Protein AF-A0A401T8P5-F1 (afdb_monomer_lite)

Organism: Chiloscyllium punctatum (NCBI:txid137246)

Sequence (317 aa):
MEPLLTVVELVQRLDAVPGSGFSFTVQELCRWCRDGGEPGAPDPGRLEIFGLLVEKLAPGAEDHDISSSLRDLAVGWCLPLLRHLQLEEQSRRLVYSLCGLLHACCLRSPPALLRDVTTPSLRDLRSYTEERGRAGLVEGKEARSGESQASEYSDIRVAVEVLVRMAPLLLEPEVGVQELLQLGLTAVRVGEDSVASRVVTGLILALLRHPGSSVSKCLFAQEIWDRVKHWGKTGSGSRSLLLLTSLPPRLLFDTGDRSSPDTFDLRICPEFWEMVQTGLVQPDNTSRKRAMYLLKRAVEVSNSLRSEISSESQTES

pLDDT: mean 80.68, std 15.7, range [39.03, 97.88]

Radius of gyration: 23.8 Å; chains: 1; bounding box: 63×44×78 Å

Structure (mmCIF, N/CA/C/O backbone):
data_AF-A0A401T8P5-F1
#
_entry.id   AF-A0A401T8P5-F1
#
loop_
_atom_site.group_PDB
_atom_site.id
_atom_site.type_symbol
_atom_site.label_atom_id
_atom_site.label_alt_id
_atom_site.label_comp_id
_atom_site.label_asym_id
_atom_site.label_entity_id
_atom_site.label_seq_id
_atom_site.pdbx_PDB_ins_code
_atom_site.Cartn_x
_atom_site.Cartn_y
_atom_site.Cartn_z
_atom_site.occupancy
_atom_site.B_iso_or_equiv
_atom_site.auth_seq_id
_atom_site.auth_comp_id
_atom_site.auth_asym_id
_atom_site.auth_atom_id
_atom_site.pdbx_PDB_model_num
ATOM 1 N N . MET A 1 1 ? 13.884 -24.042 -24.619 1.00 41.62 1 MET A N 1
ATOM 2 C CA . MET A 1 1 ? 15.302 -24.110 -24.191 1.00 41.62 1 MET A CA 1
ATOM 3 C C . MET A 1 1 ? 16.143 -22.988 -24.792 1.00 41.62 1 MET A C 1
ATOM 5 O O . MET A 1 1 ? 16.977 -22.467 -24.069 1.00 41.62 1 MET A O 1
ATOM 9 N N . GLU A 1 2 ? 15.879 -22.544 -26.026 1.00 48.38 2 GLU A N 1
ATOM 10 C CA . GLU A 1 2 ? 16.530 -21.362 -26.628 1.00 48.38 2 GLU A CA 1
ATOM 11 C C . GLU A 1 2 ? 16.506 -20.067 -25.784 1.00 48.38 2 GLU A C 1
ATOM 13 O O . GLU A 1 2 ? 17.567 -19.467 -25.646 1.00 48.38 2 GLU A O 1
ATOM 18 N N . PRO A 1 3 ? 15.403 -19.648 -25.122 1.00 55.88 3 PRO A N 1
ATOM 19 C CA . PRO A 1 3 ? 15.400 -18.375 -24.389 1.00 55.88 3 PRO A CA 1
ATOM 20 C C . PRO A 1 3 ? 16.316 -18.356 -23.155 1.00 55.88 3 PRO A C 1
ATOM 22 O O . PRO A 1 3 ? 16.759 -17.288 -22.751 1.00 55.88 3 PRO A O 1
ATOM 25 N N . LEU A 1 4 ? 16.626 -19.514 -22.558 1.00 53.88 4 LEU A N 1
ATOM 26 C CA . LEU A 1 4 ? 17.537 -19.590 -21.408 1.00 53.88 4 LEU A CA 1
ATOM 27 C C . LEU A 1 4 ? 19.005 -19.514 -21.838 1.00 53.88 4 LEU A C 1
ATOM 29 O O . LEU A 1 4 ? 19.804 -18.907 -21.132 1.00 53.88 4 LEU A O 1
ATOM 33 N N . LEU A 1 5 ? 19.347 -20.077 -23.001 1.00 56.53 5 LEU A N 1
ATOM 34 C CA . LEU A 1 5 ? 20.686 -19.963 -23.586 1.00 56.53 5 LEU A CA 1
ATOM 35 C C . LEU A 1 5 ? 21.013 -18.502 -23.916 1.00 56.53 5 LEU A C 1
ATOM 37 O O . LEU A 1 5 ? 22.069 -18.020 -23.521 1.00 56.53 5 LEU A O 1
ATOM 41 N N . THR A 1 6 ? 20.066 -17.765 -24.503 1.00 65.62 6 THR A N 1
ATOM 42 C CA . THR A 1 6 ? 20.234 -16.332 -24.796 1.00 65.62 6 THR A CA 1
ATOM 43 C C . THR A 1 6 ? 20.432 -15.495 -23.529 1.00 65.62 6 THR A C 1
ATOM 45 O O . THR A 1 6 ? 21.277 -14.607 -23.502 1.00 65.62 6 THR A O 1
ATOM 48 N N . VAL A 1 7 ? 19.692 -15.784 -22.451 1.00 62.12 7 VAL A N 1
ATOM 49 C CA . VAL A 1 7 ? 19.848 -15.067 -21.173 1.00 62.12 7 VAL A CA 1
ATOM 50 C C . VAL A 1 7 ? 21.201 -15.372 -20.531 1.00 62.12 7 VAL A C 1
ATOM 52 O O . VAL A 1 7 ? 21.861 -14.452 -20.062 1.00 62.12 7 VAL A O 1
ATOM 55 N N . VAL A 1 8 ? 21.650 -16.630 -20.538 1.00 63.06 8 VAL A N 1
ATOM 56 C CA . VAL A 1 8 ? 22.964 -17.014 -19.994 1.00 63.06 8 VAL A CA 1
ATOM 57 C C . VAL A 1 8 ? 24.103 -16.367 -20.785 1.00 63.06 8 VAL A C 1
ATOM 59 O O . VAL A 1 8 ? 25.036 -15.848 -20.177 1.00 63.06 8 VAL A O 1
ATOM 62 N N . GLU A 1 9 ? 24.010 -16.318 -22.115 1.00 63.41 9 GLU A N 1
ATOM 63 C CA . GLU A 1 9 ? 24.986 -15.625 -22.964 1.00 63.41 9 GLU A CA 1
ATOM 64 C C . GLU A 1 9 ? 25.007 -14.111 -22.703 1.00 63.41 9 GLU A C 1
ATOM 66 O O . GLU A 1 9 ? 26.078 -13.515 -22.602 1.00 63.41 9 GLU A O 1
ATOM 71 N N . LEU A 1 10 ? 23.842 -13.476 -22.537 1.00 64.00 10 LEU A N 1
ATOM 72 C CA . LEU A 1 10 ? 23.752 -12.048 -22.211 1.00 64.00 10 LEU A CA 1
ATOM 73 C C . LEU A 1 10 ? 24.305 -11.746 -20.809 1.00 64.00 10 LEU A C 1
ATOM 75 O O . LEU A 1 10 ? 25.018 -10.762 -20.642 1.00 64.00 10 LEU A O 1
ATOM 79 N N . VAL A 1 11 ? 24.056 -12.614 -19.824 1.00 62.16 11 VAL A N 1
ATOM 80 C CA . VAL A 1 11 ? 24.617 -12.505 -18.464 1.00 62.16 11 VAL A CA 1
ATOM 81 C C . VAL A 1 11 ? 26.136 -12.650 -18.471 1.00 62.16 11 VAL A C 1
ATOM 83 O O . VAL A 1 11 ? 26.832 -11.825 -17.888 1.00 62.16 11 VAL A O 1
ATOM 86 N N . GLN A 1 12 ? 26.670 -13.634 -19.195 1.00 63.53 12 GLN A N 1
ATOM 87 C CA . GLN A 1 12 ? 28.118 -13.806 -19.339 1.00 63.53 12 GLN A CA 1
ATOM 88 C C . GLN A 1 12 ? 28.779 -12.594 -20.015 1.00 63.53 12 GLN A C 1
ATOM 90 O O . GLN A 1 12 ? 29.913 -12.250 -19.691 1.00 63.53 12 GLN A O 1
ATOM 95 N N . ARG A 1 13 ? 28.071 -11.907 -20.924 1.00 62.28 13 ARG A N 1
ATOM 96 C CA . ARG A 1 13 ? 28.542 -10.658 -21.547 1.00 62.28 13 ARG A CA 1
ATOM 97 C C . ARG A 1 13 ? 28.475 -9.453 -20.607 1.00 62.28 13 ARG A C 1
ATOM 99 O O . ARG A 1 13 ? 29.329 -8.578 -20.727 1.00 62.28 13 ARG A O 1
ATOM 106 N N . LEU A 1 14 ? 27.518 -9.414 -19.677 1.00 59.62 14 LEU A N 1
ATOM 107 C CA . LEU A 1 14 ? 27.446 -8.380 -18.636 1.00 59.62 14 LEU A CA 1
ATOM 108 C C . LEU A 1 14 ? 28.629 -8.470 -17.657 1.00 59.62 14 LEU A C 1
ATOM 110 O O . LEU A 1 14 ? 29.141 -7.432 -17.248 1.00 59.62 14 LEU A O 1
ATOM 114 N N . ASP A 1 15 ? 29.106 -9.680 -17.347 1.00 54.06 15 ASP A N 1
ATOM 115 C CA . ASP A 1 15 ? 30.259 -9.895 -16.456 1.00 54.06 15 ASP A CA 1
ATOM 116 C C . ASP A 1 15 ? 31.625 -9.675 -17.144 1.00 54.06 15 ASP A C 1
ATOM 118 O O . ASP A 1 15 ? 32.628 -9.430 -16.473 1.00 54.06 15 ASP A O 1
ATOM 122 N N . ALA A 1 16 ? 31.692 -9.760 -18.479 1.00 55.59 16 ALA A N 1
ATOM 123 C CA . ALA A 1 16 ? 32.958 -9.839 -19.217 1.00 55.59 16 ALA A CA 1
ATOM 124 C C . ALA A 1 16 ? 33.427 -8.538 -19.902 1.00 55.59 16 ALA A C 1
ATOM 126 O O . ALA A 1 16 ? 34.541 -8.515 -20.429 1.00 55.59 16 ALA A O 1
ATOM 127 N N . VAL A 1 17 ? 32.623 -7.465 -19.948 1.00 50.84 17 VAL A N 1
ATOM 128 C CA . VAL A 1 17 ? 32.931 -6.282 -20.781 1.00 50.84 17 VAL A CA 1
ATOM 129 C C . VAL A 1 17 ? 33.105 -5.002 -19.955 1.00 50.84 17 VAL A C 1
ATOM 131 O O . VAL A 1 17 ? 32.114 -4.423 -19.507 1.00 50.84 17 VAL A O 1
ATOM 134 N N . PRO A 1 18 ? 34.333 -4.463 -19.836 1.00 50.88 18 PRO A N 1
ATOM 135 C CA . PRO A 1 18 ? 34.540 -3.106 -19.355 1.00 50.88 18 PRO A CA 1
ATOM 136 C C . PRO A 1 18 ? 34.167 -2.100 -20.461 1.00 50.88 18 PRO A C 1
ATOM 138 O O . PRO A 1 18 ? 34.875 -1.949 -21.454 1.00 50.88 18 PRO A O 1
ATOM 141 N N . GLY A 1 19 ? 33.047 -1.398 -20.282 1.00 54.75 19 GLY A N 1
ATOM 142 C CA . GLY A 1 19 ? 32.886 -0.006 -20.727 1.00 54.75 19 GLY A CA 1
ATOM 143 C C . GLY A 1 19 ? 32.259 0.306 -22.094 1.00 54.75 19 GLY A C 1
ATOM 144 O O . GLY A 1 19 ? 31.759 1.412 -22.229 1.00 54.75 19 GLY A O 1
ATOM 145 N N . SER A 1 20 ? 32.229 -0.583 -23.100 1.00 51.09 20 SER A N 1
ATOM 146 C CA . SER A 1 20 ? 31.671 -0.213 -24.433 1.00 51.09 20 SER A CA 1
ATOM 147 C C . SER A 1 20 ? 30.605 -1.150 -25.016 1.00 51.09 20 SER A C 1
ATOM 149 O O . SER A 1 20 ? 29.816 -0.731 -25.858 1.00 51.09 20 SER A O 1
ATOM 151 N N . GLY A 1 21 ? 30.515 -2.403 -24.556 1.00 54.69 21 GLY A N 1
ATOM 152 C CA . GLY A 1 21 ? 29.472 -3.357 -24.982 1.00 54.69 21 GLY A CA 1
ATOM 153 C C . GLY A 1 21 ? 28.252 -3.430 -24.055 1.00 54.69 21 GLY A C 1
ATOM 154 O O . GLY A 1 21 ? 27.302 -4.165 -24.333 1.00 54.69 21 GLY A O 1
ATOM 155 N N . PHE A 1 22 ? 28.279 -2.693 -22.944 1.00 62.56 22 PHE A N 1
ATOM 156 C CA . PHE A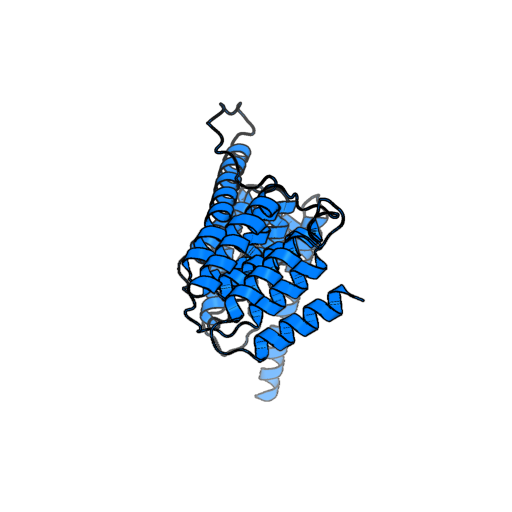 1 22 ? 27.288 -2.804 -21.875 1.00 62.56 22 PHE A CA 1
ATOM 157 C C . PHE A 1 22 ? 25.948 -2.159 -22.257 1.00 62.56 22 PHE A C 1
ATOM 159 O O . PHE A 1 22 ? 24.907 -2.802 -22.147 1.00 62.56 22 PHE A O 1
ATOM 166 N N . SER A 1 23 ? 25.981 -0.944 -22.816 1.00 67.19 23 SER A N 1
ATOM 167 C CA . SER A 1 23 ? 24.799 -0.241 -23.338 1.00 67.19 23 SER A CA 1
ATOM 168 C C . SER A 1 23 ? 24.060 -1.055 -24.415 1.00 67.19 23 SER A C 1
ATOM 170 O O . SER A 1 23 ? 22.851 -1.270 -24.317 1.00 67.19 23 SER A O 1
ATOM 172 N N . PHE A 1 24 ? 24.791 -1.635 -25.376 1.00 71.56 24 PHE A N 1
ATOM 173 C CA . PHE A 1 24 ? 24.212 -2.513 -26.402 1.00 71.56 24 PHE A CA 1
ATOM 174 C C . PHE A 1 24 ? 23.524 -3.749 -25.797 1.00 71.56 24 PHE A C 1
ATOM 176 O O . PHE A 1 24 ? 22.428 -4.121 -26.206 1.00 71.56 24 PHE A O 1
ATOM 183 N N . THR A 1 25 ? 24.135 -4.363 -24.781 1.00 71.31 25 THR A N 1
ATOM 184 C CA . THR A 1 25 ? 23.574 -5.542 -24.099 1.00 71.31 25 THR A CA 1
ATOM 185 C C . THR A 1 25 ? 22.275 -5.201 -23.361 1.00 71.31 25 THR A C 1
ATOM 187 O O . THR A 1 25 ? 21.311 -5.964 -23.425 1.00 71.31 25 THR A O 1
ATOM 190 N N . VAL A 1 26 ? 22.204 -4.031 -22.717 1.00 72.25 26 VAL A N 1
ATOM 191 C CA . VAL A 1 26 ? 20.974 -3.533 -22.076 1.00 72.25 26 VAL A CA 1
ATOM 192 C C . VAL A 1 26 ? 19.883 -3.252 -23.115 1.00 72.25 26 VAL A C 1
ATOM 194 O O . VAL A 1 26 ? 18.731 -3.617 -22.893 1.00 72.25 26 VAL A O 1
ATOM 197 N N . GLN A 1 27 ? 20.222 -2.669 -24.268 1.00 76.25 27 GLN A N 1
ATOM 198 C CA . GLN A 1 27 ? 19.262 -2.428 -25.353 1.00 76.25 27 GLN A CA 1
ATOM 199 C C . GLN A 1 27 ? 18.693 -3.728 -25.939 1.00 76.25 27 GLN A C 1
ATOM 201 O O . GLN A 1 27 ? 17.484 -3.824 -26.162 1.00 76.25 27 GLN A O 1
ATOM 206 N N . GLU A 1 28 ? 19.532 -4.743 -26.144 1.00 76.81 28 GLU A N 1
ATOM 207 C CA . GLU A 1 28 ? 19.092 -6.063 -26.609 1.00 76.81 28 GLU A CA 1
ATOM 208 C C . GLU A 1 28 ? 18.213 -6.771 -25.571 1.00 76.81 28 GLU A C 1
ATOM 210 O O . GLU A 1 28 ? 17.187 -7.350 -25.925 1.00 76.81 28 GLU A O 1
ATOM 215 N N . LEU A 1 29 ? 18.531 -6.654 -24.278 1.00 74.62 29 LEU A N 1
ATOM 216 C CA . LEU A 1 29 ? 17.667 -7.162 -23.209 1.00 74.62 29 LEU A CA 1
ATOM 217 C C . LEU A 1 29 ? 16.321 -6.422 -23.152 1.00 74.62 29 LEU A C 1
ATOM 219 O O . LEU A 1 29 ? 15.277 -7.056 -22.985 1.00 74.62 29 LEU A O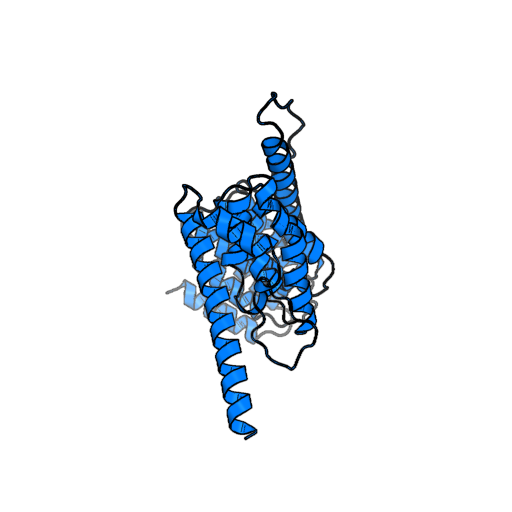 1
ATOM 223 N N . CYS A 1 30 ? 16.319 -5.100 -23.351 1.00 76.38 30 CYS A N 1
ATOM 224 C CA . CYS A 1 30 ? 15.096 -4.309 -23.476 1.00 76.38 30 CYS A CA 1
ATOM 225 C C . CYS A 1 30 ? 14.234 -4.789 -24.653 1.00 76.38 30 CYS A C 1
ATOM 227 O O . CYS A 1 30 ? 13.022 -4.921 -24.491 1.00 76.38 30 CYS A O 1
ATOM 229 N N . ARG A 1 31 ? 14.833 -5.078 -25.818 1.00 79.81 31 ARG A N 1
ATOM 230 C CA . ARG A 1 31 ? 14.124 -5.659 -26.975 1.00 79.81 31 ARG A CA 1
ATOM 231 C C . ARG A 1 31 ? 13.576 -7.046 -26.659 1.00 79.81 31 ARG A C 1
ATOM 233 O O . ARG A 1 31 ? 12.383 -7.283 -26.809 1.00 79.81 31 ARG A O 1
ATOM 240 N N . TRP A 1 32 ? 14.407 -7.924 -26.108 1.00 79.25 32 TRP A N 1
ATOM 241 C CA . TRP A 1 32 ? 14.018 -9.281 -25.724 1.00 79.25 32 TRP A CA 1
ATOM 242 C C . TRP A 1 32 ? 12.836 -9.322 -24.740 1.00 79.25 32 TRP A C 1
ATOM 244 O O . TRP A 1 32 ? 11.987 -10.215 -24.826 1.00 79.25 32 TRP A O 1
ATOM 254 N N . CYS A 1 33 ? 12.758 -8.350 -23.827 1.00 74.94 33 CYS A N 1
ATOM 255 C CA . CYS A 1 33 ? 11.626 -8.205 -22.912 1.00 74.94 33 CYS A CA 1
ATOM 256 C C . CYS A 1 33 ? 10.343 -7.755 -23.607 1.00 74.94 33 CYS A C 1
ATOM 258 O O . CYS A 1 33 ? 9.258 -8.182 -23.212 1.00 74.94 33 CYS A O 1
ATOM 260 N N . ARG A 1 34 ? 10.457 -6.898 -24.625 1.00 76.25 34 ARG A N 1
ATOM 261 C CA . ARG A 1 34 ? 9.315 -6.385 -25.395 1.00 76.25 34 ARG A CA 1
ATOM 262 C C . ARG A 1 34 ? 8.743 -7.445 -26.331 1.00 76.25 34 ARG A C 1
ATOM 264 O O . ARG A 1 34 ? 7.527 -7.588 -26.407 1.00 76.25 34 ARG A O 1
ATOM 271 N N . ASP A 1 35 ? 9.613 -8.220 -26.971 1.00 75.50 35 ASP A N 1
ATOM 272 C CA . ASP A 1 35 ? 9.254 -9.103 -28.089 1.00 75.50 35 ASP A CA 1
ATOM 273 C C . ASP A 1 35 ? 8.921 -10.542 -27.645 1.00 75.50 35 ASP A C 1
ATOM 275 O O . ASP A 1 35 ? 8.759 -11.448 -28.459 1.00 75.50 35 ASP A O 1
ATOM 279 N N . GLY A 1 36 ? 8.872 -10.791 -26.335 1.00 58.66 36 GLY A N 1
ATOM 280 C CA . GLY A 1 36 ? 9.018 -12.130 -25.781 1.00 58.66 36 GLY A CA 1
ATOM 281 C C . GLY A 1 36 ? 7.774 -12.974 -25.504 1.00 58.66 36 GLY A C 1
ATOM 282 O O . GLY A 1 36 ? 7.913 -14.021 -24.867 1.00 58.66 36 GLY A O 1
ATOM 283 N N . GLY A 1 37 ? 6.588 -12.560 -25.937 1.00 59.72 37 GLY A N 1
ATOM 284 C CA . GLY A 1 37 ? 5.338 -13.284 -25.677 1.00 59.72 37 GLY A CA 1
ATOM 285 C C . GLY A 1 37 ? 4.654 -13.846 -26.924 1.00 59.72 37 GLY A C 1
ATOM 286 O O . GLY A 1 37 ? 5.121 -13.665 -28.047 1.00 59.72 37 GLY A O 1
ATOM 287 N N . GLU A 1 38 ? 3.514 -14.511 -26.707 1.00 55.44 38 GLU A N 1
ATOM 288 C CA . GLU A 1 38 ? 2.472 -14.691 -27.734 1.00 55.44 38 GLU A CA 1
ATOM 289 C C . GLU A 1 38 ? 2.199 -13.337 -28.420 1.00 55.44 38 GLU A C 1
ATOM 291 O O . GLU A 1 38 ? 2.316 -12.296 -27.759 1.00 55.44 38 GLU A O 1
ATOM 296 N N . PRO A 1 39 ? 1.843 -13.301 -29.717 1.00 54.81 39 PRO A N 1
ATOM 297 C CA . PRO A 1 39 ? 1.682 -12.047 -30.446 1.00 54.81 39 PRO A CA 1
ATOM 298 C C . PRO A 1 39 ? 0.669 -11.126 -29.745 1.00 54.81 39 PRO A C 1
ATOM 300 O O . PRO A 1 39 ? -0.539 -11.329 -29.837 1.00 54.81 39 PRO A O 1
ATOM 303 N N . GLY A 1 40 ? 1.178 -10.107 -29.042 1.00 62.31 40 GLY A N 1
ATOM 304 C CA . GLY A 1 40 ? 0.386 -9.031 -28.440 1.00 62.31 40 GLY A CA 1
ATOM 305 C C . GLY A 1 40 ? 0.546 -8.784 -26.934 1.00 62.31 40 GLY A C 1
ATOM 306 O O . GLY A 1 40 ? 0.074 -7.741 -26.486 1.00 62.31 40 GLY A O 1
ATOM 307 N N . ALA A 1 41 ? 1.206 -9.646 -26.144 1.00 70.19 41 ALA A N 1
ATOM 308 C CA . ALA A 1 41 ? 1.358 -9.407 -24.698 1.00 70.19 41 ALA A CA 1
ATOM 309 C C . ALA A 1 41 ? 2.764 -9.742 -24.159 1.00 70.19 41 ALA A C 1
ATOM 311 O O . ALA A 1 41 ? 3.302 -10.798 -24.487 1.00 70.19 41 ALA A O 1
ATOM 312 N N . PRO A 1 42 ? 3.363 -8.887 -23.306 1.00 83.12 42 PRO A N 1
ATOM 313 C CA . PRO A 1 42 ? 4.653 -9.176 -22.680 1.00 83.12 42 PRO A CA 1
ATOM 314 C C . PRO A 1 42 ? 4.563 -10.362 -21.712 1.00 83.12 42 PRO A C 1
ATOM 316 O O . PRO A 1 42 ? 3.607 -10.477 -20.943 1.00 83.12 42 PRO A O 1
ATOM 319 N N . ASP A 1 43 ? 5.590 -11.216 -21.713 1.00 88.00 43 ASP A N 1
ATOM 320 C CA . ASP A 1 43 ? 5.680 -12.351 -20.790 1.00 88.00 43 ASP A CA 1
ATOM 321 C C . ASP A 1 43 ? 6.111 -11.893 -19.378 1.00 88.00 43 ASP A C 1
ATOM 323 O O . ASP A 1 43 ? 7.213 -11.353 -19.216 1.00 88.00 43 ASP A O 1
ATOM 327 N N . PRO A 1 44 ? 5.302 -12.137 -18.326 1.00 89.19 44 PRO A N 1
ATOM 328 C CA . PRO A 1 44 ? 5.650 -11.753 -16.959 1.00 89.19 44 PRO A CA 1
ATOM 329 C C . PRO A 1 44 ? 6.934 -12.412 -16.436 1.00 89.19 44 PRO A C 1
ATOM 331 O O . PRO A 1 44 ? 7.657 -11.802 -15.651 1.00 89.19 44 PRO A O 1
ATOM 334 N N . GLY A 1 45 ? 7.244 -13.636 -16.879 1.00 88.19 45 GLY A N 1
ATOM 335 C CA . GLY A 1 45 ? 8.460 -14.345 -16.475 1.00 88.19 45 GLY A CA 1
ATOM 336 C C . GLY A 1 45 ? 9.729 -13.665 -16.993 1.00 88.19 45 GLY A C 1
ATOM 337 O O . GLY A 1 45 ? 10.681 -13.470 -16.238 1.00 88.19 45 GLY A O 1
ATOM 338 N N . ARG A 1 46 ? 9.732 -13.230 -18.257 1.00 87.25 46 ARG A N 1
ATOM 339 C CA . ARG A 1 46 ? 10.838 -12.450 -18.836 1.00 87.25 46 ARG A CA 1
ATOM 340 C C . ARG A 1 46 ? 11.039 -11.116 -18.128 1.00 87.25 46 ARG A C 1
ATOM 342 O O . ARG A 1 46 ? 12.179 -10.744 -17.863 1.00 87.25 46 ARG A O 1
ATOM 349 N N . LEU A 1 47 ? 9.949 -10.432 -17.775 1.00 90.50 47 LEU A N 1
ATOM 350 C CA . LEU A 1 47 ? 9.997 -9.182 -17.011 1.00 90.50 47 LEU A CA 1
ATOM 351 C C . LEU A 1 47 ? 10.631 -9.370 -15.627 1.00 90.50 47 LEU A C 1
ATOM 353 O O . LEU A 1 47 ? 11.455 -8.556 -15.217 1.00 90.50 47 LEU A O 1
ATOM 357 N N . GLU A 1 48 ? 10.270 -10.446 -14.924 1.00 91.00 48 GLU A N 1
ATOM 358 C CA . GLU A 1 48 ? 10.851 -10.800 -13.622 1.00 91.00 48 GLU A CA 1
ATOM 359 C C . GLU A 1 48 ? 12.357 -11.078 -13.744 1.00 91.00 48 GLU A C 1
ATOM 361 O O . GLU A 1 48 ? 13.149 -10.519 -12.984 1.00 91.00 48 GLU A O 1
ATOM 366 N N . ILE A 1 49 ? 12.763 -11.884 -14.733 1.00 88.75 49 ILE A N 1
ATOM 367 C CA . ILE A 1 49 ? 14.178 -12.182 -15.001 1.00 88.75 49 ILE A CA 1
ATOM 368 C C . ILE A 1 49 ? 14.941 -10.895 -15.305 1.00 88.75 49 ILE A C 1
ATOM 370 O O . ILE A 1 49 ? 16.001 -10.657 -14.732 1.00 88.75 49 ILE A O 1
ATOM 374 N N . PHE A 1 50 ? 14.402 -10.037 -16.168 1.00 87.31 50 PHE A N 1
ATOM 375 C CA . PHE A 1 50 ? 15.084 -8.806 -16.533 1.00 87.31 50 PHE A CA 1
ATOM 376 C C . PHE A 1 50 ? 15.176 -7.810 -15.381 1.00 87.31 50 PHE A C 1
ATOM 378 O O . PHE A 1 50 ? 16.225 -7.200 -15.206 1.00 87.31 50 PHE A O 1
ATOM 385 N N . GLY A 1 51 ? 14.138 -7.698 -14.548 1.00 88.31 51 GLY A N 1
ATOM 386 C CA . GLY A 1 51 ? 14.200 -6.905 -13.320 1.00 88.31 51 GLY A CA 1
ATOM 387 C C . GLY A 1 51 ? 15.373 -7.327 -12.431 1.00 88.31 51 GLY A C 1
ATOM 388 O O . GLY A 1 51 ? 16.146 -6.474 -12.000 1.00 88.31 51 GLY A O 1
ATOM 389 N N . LEU A 1 52 ? 15.580 -8.637 -12.248 1.00 87.62 52 LEU A N 1
ATOM 390 C CA . LEU A 1 52 ? 16.729 -9.161 -11.501 1.00 87.62 52 LEU A CA 1
ATOM 391 C C . LEU A 1 52 ? 18.067 -8.822 -12.171 1.00 87.62 52 LEU A C 1
ATOM 393 O O . LEU A 1 52 ? 19.028 -8.506 -11.475 1.00 87.62 52 LEU A O 1
ATOM 397 N N . LEU A 1 53 ? 18.145 -8.859 -13.504 1.00 85.62 53 LEU A N 1
ATOM 398 C CA . LEU A 1 53 ? 19.356 -8.469 -14.236 1.00 85.62 53 LEU A CA 1
ATOM 399 C C . LEU A 1 53 ? 19.669 -6.981 -14.061 1.00 85.62 53 LEU A C 1
ATOM 401 O O . LEU A 1 53 ? 20.813 -6.633 -13.775 1.00 85.62 53 LEU A O 1
ATOM 405 N N . VAL A 1 54 ? 18.658 -6.113 -14.156 1.00 85.94 54 VAL A N 1
ATOM 406 C CA . VAL A 1 54 ? 18.793 -4.670 -13.903 1.00 85.94 54 VAL A CA 1
ATOM 407 C C . VAL A 1 54 ? 19.257 -4.419 -12.462 1.00 85.94 54 VAL A C 1
ATOM 409 O O . VAL A 1 54 ? 20.176 -3.635 -12.223 1.00 85.94 54 VAL A O 1
ATOM 412 N N . GLU A 1 55 ? 18.711 -5.149 -11.489 1.00 84.88 55 GLU A N 1
ATOM 413 C CA . GLU A 1 55 ? 19.166 -5.102 -10.094 1.00 84.88 55 GLU A CA 1
ATOM 414 C C . GLU A 1 55 ? 20.602 -5.604 -9.893 1.00 84.88 55 GLU A C 1
ATOM 416 O O . GLU A 1 55 ? 21.185 -5.323 -8.850 1.00 84.88 55 GLU A O 1
ATOM 421 N N . LYS A 1 56 ? 21.213 -6.317 -10.840 1.00 81.12 56 LYS A N 1
ATOM 422 C CA . LYS A 1 56 ? 22.618 -6.749 -10.745 1.00 81.12 56 LYS A CA 1
ATOM 423 C C . LYS A 1 56 ? 23.601 -5.822 -11.451 1.00 81.12 56 LYS A C 1
ATOM 425 O O . LYS A 1 56 ? 24.797 -5.950 -11.207 1.00 81.12 56 LYS A O 1
ATOM 430 N N . LEU A 1 57 ? 23.126 -4.859 -12.244 1.00 77.12 57 LEU A N 1
ATOM 431 C CA . LEU A 1 57 ? 23.994 -3.852 -12.858 1.00 77.12 57 LEU A CA 1
ATOM 432 C C . LEU A 1 57 ? 24.704 -3.052 -11.752 1.00 77.12 57 LEU A C 1
ATOM 434 O O . LEU A 1 57 ? 24.063 -2.590 -10.805 1.00 77.12 57 LEU A O 1
ATOM 438 N N . ALA A 1 58 ? 26.030 -2.921 -11.836 1.00 62.81 58 ALA A N 1
ATOM 439 C CA . ALA A 1 58 ? 26.816 -2.254 -10.803 1.00 62.81 58 ALA A CA 1
ATOM 440 C C . ALA A 1 58 ? 26.387 -0.777 -10.648 1.00 62.81 58 ALA A C 1
ATOM 442 O O . ALA A 1 58 ? 26.288 -0.065 -11.651 1.00 62.81 58 ALA A O 1
ATOM 443 N N . PRO A 1 59 ? 26.137 -0.283 -9.419 1.00 57.56 59 PRO A N 1
ATOM 444 C CA . PRO A 1 59 ? 25.917 1.140 -9.195 1.00 57.56 59 PRO A CA 1
ATOM 445 C C . PRO A 1 59 ? 27.230 1.890 -9.456 1.00 57.56 59 PRO A C 1
ATOM 447 O O . PRO A 1 59 ? 28.241 1.573 -8.836 1.00 57.56 59 PRO A O 1
ATOM 450 N N . GLY A 1 60 ? 27.225 2.876 -10.355 1.00 50.03 60 GLY A N 1
ATOM 451 C CA . GLY A 1 60 ? 28.371 3.779 -10.535 1.00 50.03 60 GLY A CA 1
ATOM 452 C C . GLY A 1 60 ? 29.046 3.773 -11.906 1.00 50.03 60 GLY A C 1
ATOM 453 O O . GLY A 1 60 ? 30.026 4.489 -12.081 1.00 50.03 60 GLY A O 1
ATOM 454 N N . ALA A 1 61 ? 28.526 3.053 -12.902 1.00 50.06 61 ALA A N 1
ATOM 455 C CA . ALA A 1 61 ? 28.780 3.468 -14.275 1.00 50.06 61 ALA A CA 1
ATOM 456 C C . ALA A 1 61 ? 27.873 4.677 -14.541 1.00 50.06 61 ALA A C 1
ATOM 458 O O . ALA A 1 61 ? 26.678 4.504 -14.776 1.00 50.06 61 ALA A O 1
ATOM 459 N N . GLU A 1 62 ? 28.410 5.899 -14.477 1.00 54.12 62 GLU A N 1
ATOM 460 C CA . GLU A 1 62 ? 27.779 7.113 -15.030 1.00 54.12 62 GLU A CA 1
ATOM 461 C C . GLU A 1 62 ? 27.701 7.030 -16.566 1.00 54.12 62 GLU A C 1
ATOM 463 O O . GLU A 1 62 ? 28.071 7.936 -17.305 1.00 54.12 62 GLU A O 1
ATOM 468 N N . ASP A 1 63 ? 27.259 5.886 -17.068 1.00 67.06 63 ASP A N 1
ATOM 469 C CA . ASP A 1 63 ? 27.028 5.658 -18.469 1.00 67.06 63 ASP A CA 1
ATOM 470 C C . ASP A 1 63 ? 25.638 6.223 -18.766 1.00 67.06 63 ASP A C 1
ATOM 472 O O . ASP A 1 63 ? 24.591 5.622 -18.478 1.00 67.06 63 ASP A O 1
ATOM 476 N N . HIS A 1 64 ? 25.637 7.458 -19.268 1.00 70.50 64 HIS A N 1
ATOM 477 C CA . HIS A 1 64 ? 24.438 8.169 -19.700 1.00 70.50 64 HIS A CA 1
ATOM 478 C C . HIS A 1 64 ? 23.569 7.318 -20.644 1.00 70.50 64 HIS A C 1
ATOM 480 O O . HIS A 1 64 ? 22.340 7.465 -20.643 1.00 70.50 64 HIS A O 1
ATOM 486 N N . ASP A 1 65 ? 24.164 6.374 -21.378 1.00 75.12 65 ASP A N 1
ATOM 487 C CA . ASP A 1 65 ? 23.452 5.489 -22.295 1.00 75.12 65 ASP A CA 1
ATOM 488 C C . ASP A 1 65 ? 22.633 4.409 -21.562 1.00 75.12 65 ASP A C 1
ATOM 490 O O . ASP A 1 65 ? 21.537 4.047 -21.999 1.00 75.12 65 ASP A O 1
ATOM 494 N N . ILE A 1 66 ? 23.094 3.932 -20.400 1.00 78.00 66 ILE A N 1
ATOM 495 C CA . ILE A 1 66 ? 22.329 2.989 -19.564 1.00 78.00 66 ILE A CA 1
ATOM 496 C C . ILE A 1 66 ? 21.146 3.714 -18.925 1.00 78.00 66 ILE A C 1
ATOM 498 O O . ILE A 1 66 ? 20.014 3.233 -18.978 1.00 78.00 66 ILE A O 1
ATOM 502 N N . SER A 1 67 ? 21.391 4.890 -18.342 1.00 82.12 67 SER A N 1
ATOM 503 C CA . SER A 1 67 ? 20.343 5.677 -17.678 1.00 82.12 67 SER A CA 1
ATOM 504 C C . SER A 1 67 ? 19.239 6.104 -18.651 1.00 82.12 67 SER A C 1
ATOM 506 O O . SER A 1 67 ? 18.059 6.083 -18.292 1.00 82.12 67 SER A O 1
ATOM 508 N N . SER A 1 68 ? 19.597 6.468 -19.886 1.00 84.94 68 SER A N 1
ATOM 509 C CA . SER A 1 68 ? 18.621 6.770 -20.941 1.00 84.94 68 SER A CA 1
ATOM 510 C C . SER A 1 68 ? 17.851 5.522 -21.376 1.00 84.94 68 SER A C 1
ATOM 512 O O . SER A 1 68 ? 16.624 5.559 -21.406 1.00 84.94 68 SER A O 1
ATOM 514 N N . SER A 1 69 ? 18.526 4.386 -21.578 1.00 85.06 69 SER A N 1
ATOM 515 C CA . SER A 1 69 ? 17.871 3.117 -21.932 1.00 85.06 69 SER A CA 1
ATOM 516 C C . SER A 1 69 ? 16.878 2.638 -20.860 1.00 85.06 69 SER A C 1
ATOM 518 O O . SER A 1 69 ? 15.771 2.201 -21.183 1.00 85.06 69 SER A O 1
ATOM 520 N N . LEU A 1 70 ? 17.236 2.748 -19.575 1.00 87.56 70 LEU A N 1
ATOM 521 C CA . LEU A 1 70 ? 16.350 2.401 -18.456 1.00 87.56 70 LEU A CA 1
ATOM 522 C C . LEU A 1 70 ? 15.175 3.377 -18.329 1.00 87.56 70 LEU A C 1
ATOM 524 O O . LEU A 1 70 ? 14.054 2.953 -18.044 1.00 87.56 70 LEU A O 1
ATOM 528 N N . ARG A 1 71 ? 15.401 4.672 -18.577 1.00 90.50 71 ARG A N 1
ATOM 529 C CA . ARG A 1 71 ? 14.333 5.678 -18.644 1.00 90.50 71 ARG A CA 1
ATOM 530 C C . ARG A 1 71 ? 13.364 5.389 -19.789 1.00 90.50 71 ARG A C 1
ATOM 532 O O . ARG A 1 71 ? 12.158 5.421 -19.559 1.00 90.50 71 ARG A O 1
ATOM 539 N N . ASP A 1 72 ? 13.858 5.062 -20.977 1.00 89.62 72 ASP A N 1
ATOM 540 C CA . ASP A 1 72 ? 13.029 4.730 -22.141 1.00 89.62 72 ASP A CA 1
ATOM 541 C C . ASP A 1 72 ? 12.224 3.448 -21.921 1.00 89.62 72 ASP A C 1
ATOM 543 O O . ASP A 1 72 ? 11.072 3.342 -22.339 1.00 89.62 72 ASP A O 1
ATOM 547 N N . LEU A 1 73 ? 12.796 2.469 -21.223 1.00 89.62 73 LEU A N 1
ATOM 548 C CA . LEU A 1 73 ? 12.073 1.278 -20.797 1.00 89.62 73 LEU A CA 1
ATOM 549 C C . LEU A 1 73 ? 10.976 1.617 -19.779 1.00 89.62 73 LEU A C 1
ATOM 551 O O . LEU A 1 73 ? 9.825 1.225 -19.961 1.00 89.62 73 LEU A O 1
ATOM 555 N N . ALA A 1 74 ? 11.312 2.353 -18.722 1.00 92.25 74 ALA A N 1
ATOM 556 C CA . ALA A 1 74 ? 10.383 2.668 -17.646 1.00 92.25 74 ALA A CA 1
ATOM 557 C C . ALA A 1 74 ? 9.251 3.599 -18.109 1.00 92.25 74 ALA A C 1
ATOM 559 O O . ALA A 1 74 ? 8.072 3.258 -17.998 1.00 92.25 74 ALA A O 1
ATOM 560 N N . VAL A 1 75 ? 9.602 4.763 -18.657 1.00 93.06 75 VAL A N 1
ATOM 561 C CA . VAL A 1 75 ? 8.655 5.819 -19.044 1.00 93.06 75 VAL A CA 1
ATOM 562 C C . VAL A 1 75 ? 8.083 5.588 -20.438 1.00 93.06 75 VAL A C 1
ATOM 564 O O . VAL A 1 75 ? 6.905 5.851 -20.661 1.00 93.06 75 VAL A O 1
ATOM 567 N N . GLY A 1 76 ? 8.891 5.087 -21.372 1.00 90.00 76 GLY A N 1
ATOM 568 C CA . GLY A 1 76 ? 8.469 4.879 -22.758 1.00 90.00 76 GLY A CA 1
ATOM 569 C C . GLY A 1 76 ? 7.699 3.579 -22.991 1.00 90.00 76 GLY A C 1
ATOM 570 O O . GLY A 1 76 ? 6.988 3.482 -23.988 1.00 90.00 76 GLY A O 1
ATOM 571 N N . TRP A 1 77 ? 7.799 2.591 -22.093 1.00 89.62 77 TRP A N 1
ATOM 572 C CA . TRP A 1 77 ? 7.162 1.286 -22.294 1.00 89.62 77 TRP A CA 1
ATOM 573 C C . TRP A 1 77 ? 6.381 0.769 -21.079 1.00 89.62 77 TRP A C 1
ATOM 575 O O . TRP A 1 77 ? 5.171 0.563 -21.187 1.00 8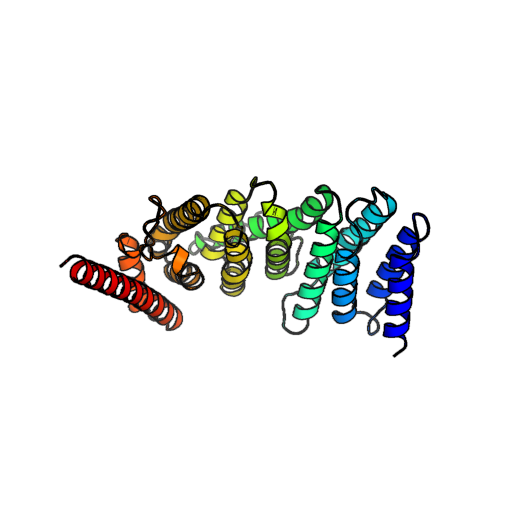9.62 77 TRP A O 1
ATOM 585 N N . CYS A 1 78 ? 7.011 0.614 -19.910 1.00 92.50 78 CYS A N 1
ATOM 586 C CA . CYS A 1 78 ? 6.348 0.047 -18.729 1.00 92.50 78 CYS A CA 1
ATOM 587 C C . CYS A 1 78 ? 5.155 0.893 -18.257 1.00 92.50 78 CYS A C 1
ATOM 589 O O . CYS A 1 78 ? 4.070 0.353 -18.040 1.00 92.50 78 CYS A O 1
ATOM 591 N N . LEU A 1 79 ? 5.335 2.212 -18.104 1.00 93.00 79 LEU A N 1
ATOM 592 C CA . LEU A 1 79 ? 4.269 3.117 -17.657 1.00 93.00 79 LEU A CA 1
ATOM 593 C C . LEU A 1 79 ? 3.075 3.154 -18.628 1.00 93.00 79 LEU A C 1
ATOM 595 O O . LEU A 1 79 ? 1.954 2.947 -18.164 1.00 93.00 79 LEU A O 1
ATOM 599 N N . PRO A 1 80 ? 3.254 3.364 -19.950 1.00 92.38 80 PRO A N 1
ATOM 600 C CA . PRO A 1 80 ? 2.156 3.284 -20.907 1.00 92.38 80 PRO A CA 1
ATOM 601 C C . PRO A 1 80 ? 1.384 1.971 -20.831 1.00 92.38 80 PRO A C 1
ATOM 603 O O . PRO A 1 80 ? 0.159 2.001 -20.868 1.00 92.38 80 PRO A O 1
ATOM 606 N N . LEU A 1 81 ? 2.061 0.831 -20.678 1.00 90.94 81 LEU A N 1
ATOM 607 C CA . LEU A 1 81 ? 1.374 -0.449 -20.515 1.00 90.94 81 LEU A CA 1
ATOM 608 C C . LEU A 1 81 ? 0.557 -0.485 -19.222 1.00 90.94 81 LEU A C 1
ATOM 610 O O . LEU A 1 81 ? -0.636 -0.770 -19.269 1.00 90.94 81 LEU A O 1
ATOM 614 N N . LEU A 1 82 ? 1.160 -0.128 -18.084 1.00 94.75 82 LEU A N 1
ATOM 615 C CA . LEU A 1 82 ? 0.479 -0.105 -16.786 1.00 94.75 82 LEU A CA 1
ATOM 616 C C . LEU A 1 82 ? -0.767 0.787 -16.781 1.00 94.75 82 LEU A C 1
ATOM 618 O O . LEU A 1 82 ? -1.773 0.405 -16.190 1.00 94.75 82 LEU A O 1
ATOM 622 N N . ARG A 1 83 ? -0.737 1.936 -17.465 1.00 94.00 83 ARG A N 1
ATOM 623 C CA . ARG A 1 83 ? -1.883 2.857 -17.556 1.00 94.00 83 ARG A CA 1
ATOM 624 C C . ARG A 1 83 ? -3.136 2.205 -18.152 1.00 94.00 83 ARG A C 1
ATOM 626 O O . ARG A 1 83 ? -4.246 2.538 -17.744 1.00 94.00 83 ARG A O 1
ATOM 633 N N . HIS A 1 84 ? -2.979 1.243 -19.059 1.00 92.50 84 HIS A N 1
ATOM 634 C CA . HIS A 1 84 ? -4.099 0.556 -19.716 1.00 92.50 84 HIS A CA 1
ATOM 635 C C . HIS A 1 84 ? -4.475 -0.778 -19.059 1.00 92.50 84 HIS A C 1
ATOM 637 O O . HIS A 1 84 ? -5.454 -1.404 -19.462 1.00 92.50 84 HIS A O 1
ATOM 643 N N . LEU A 1 85 ? -3.701 -1.235 -18.071 1.00 92.75 85 LEU A N 1
ATOM 644 C CA . LEU A 1 85 ? -3.993 -2.471 -17.360 1.00 92.75 85 LEU A CA 1
ATOM 645 C C . LEU A 1 85 ? -4.985 -2.224 -16.229 1.00 92.75 85 LEU A C 1
ATOM 647 O O . LEU A 1 85 ? -4.930 -1.224 -15.519 1.00 92.75 85 LEU A O 1
ATOM 651 N N . GLN A 1 86 ? -5.840 -3.216 -16.020 1.00 92.88 86 GLN A N 1
ATOM 652 C CA . GLN A 1 86 ? -6.656 -3.330 -14.822 1.00 92.88 86 GLN A CA 1
ATOM 653 C C . GLN A 1 86 ? -6.039 -4.361 -13.898 1.00 92.88 86 GLN A C 1
ATOM 655 O O . GLN A 1 86 ? -5.350 -5.279 -14.341 1.00 92.88 86 GLN A O 1
ATOM 660 N N . LEU A 1 87 ? -6.278 -4.238 -12.602 1.00 90.75 87 LEU A N 1
ATOM 661 C CA . LEU A 1 87 ? -5.731 -5.154 -11.620 1.00 90.75 87 LEU A CA 1
ATOM 662 C C . LEU A 1 87 ? -6.687 -6.335 -11.367 1.00 90.75 87 LEU A C 1
ATOM 664 O O . LEU A 1 87 ? -7.239 -6.519 -10.276 1.00 90.75 87 LEU A O 1
ATOM 668 N N . GLU A 1 88 ? -6.854 -7.156 -12.396 1.00 91.75 88 GLU A N 1
ATOM 669 C CA . GLU A 1 88 ? -7.669 -8.370 -12.391 1.00 91.75 88 GLU A CA 1
ATOM 670 C C . GLU A 1 88 ? -6.800 -9.625 -12.354 1.00 91.75 88 GLU A C 1
ATOM 672 O O . GLU A 1 88 ? -5.589 -9.558 -12.514 1.00 91.75 88 GLU A O 1
ATOM 677 N N . GLU A 1 89 ? -7.387 -10.797 -12.121 1.00 87.19 89 GLU A N 1
ATOM 678 C CA . GLU A 1 89 ? -6.623 -12.042 -11.965 1.00 87.19 89 GLU A CA 1
ATOM 679 C C . GLU A 1 89 ? -5.714 -12.370 -13.159 1.00 87.19 89 GLU A C 1
ATOM 681 O O . GLU A 1 89 ? -4.577 -12.794 -12.956 1.00 87.19 89 GLU A O 1
ATOM 686 N N . GLN A 1 90 ? -6.175 -12.084 -14.377 1.00 86.00 90 GLN A N 1
ATOM 687 C CA . GLN A 1 90 ? -5.459 -12.376 -15.622 1.00 86.00 90 GLN A CA 1
ATOM 688 C C . GLN A 1 90 ? -4.238 -11.464 -15.834 1.00 86.00 90 GLN A C 1
ATOM 690 O O . GLN A 1 90 ? -3.196 -11.908 -16.307 1.00 86.00 90 GLN A O 1
ATOM 695 N N . SER A 1 91 ? -4.343 -10.194 -15.444 1.00 89.81 91 SER A N 1
ATOM 696 C CA . SER A 1 91 ? -3.324 -9.153 -15.642 1.00 89.81 91 SER A CA 1
ATOM 697 C C . SER A 1 91 ? -2.492 -8.866 -14.388 1.00 89.81 91 SER A C 1
ATOM 699 O O . SER A 1 91 ? -1.452 -8.214 -14.471 1.00 89.81 91 SER A O 1
ATOM 701 N N . ARG A 1 92 ? -2.900 -9.369 -13.216 1.00 93.44 92 ARG A N 1
ATOM 702 C CA . ARG A 1 92 ? -2.255 -9.112 -11.918 1.00 93.44 92 ARG A CA 1
ATOM 703 C C . ARG A 1 92 ? -0.777 -9.465 -11.922 1.00 93.44 92 ARG A C 1
ATOM 705 O O . ARG A 1 92 ? 0.029 -8.685 -11.424 1.00 93.44 92 ARG A O 1
ATOM 712 N N . ARG A 1 93 ? -0.421 -10.628 -12.480 1.00 94.62 93 ARG A N 1
ATOM 713 C CA . ARG A 1 93 ? 0.983 -11.046 -12.560 1.00 94.62 93 ARG A CA 1
ATOM 714 C C . ARG A 1 93 ? 1.787 -10.050 -13.389 1.00 94.62 93 ARG A C 1
ATOM 716 O O . ARG A 1 93 ? 2.817 -9.586 -12.924 1.00 94.62 93 ARG A O 1
ATOM 723 N N . LEU A 1 94 ? 1.267 -9.662 -14.552 1.00 92.88 94 LEU A N 1
ATOM 724 C CA . LEU A 1 94 ? 1.918 -8.693 -15.424 1.00 92.88 94 LEU A CA 1
ATOM 725 C C . LEU A 1 94 ? 2.112 -7.332 -14.737 1.00 92.88 94 LEU A C 1
ATOM 727 O O . LEU A 1 94 ? 3.209 -6.783 -14.792 1.00 92.88 94 LEU A O 1
ATOM 731 N N . VAL A 1 95 ? 1.091 -6.816 -14.042 1.00 95.25 95 VAL A N 1
ATOM 732 C CA . VAL A 1 95 ? 1.203 -5.569 -13.263 1.00 95.25 95 VAL A CA 1
ATOM 733 C C . VAL A 1 95 ? 2.335 -5.670 -12.239 1.00 95.25 95 VAL A C 1
ATOM 735 O O . VAL A 1 95 ? 3.175 -4.777 -12.163 1.00 95.25 95 VAL A O 1
ATOM 738 N N . TYR A 1 96 ? 2.412 -6.771 -11.486 1.00 95.81 96 TYR A N 1
ATOM 739 C CA . TYR A 1 96 ? 3.473 -6.965 -10.496 1.00 95.81 96 TYR A CA 1
ATOM 740 C C . TYR A 1 96 ? 4.867 -7.070 -11.119 1.00 95.81 96 TYR A C 1
ATOM 742 O O . TYR A 1 96 ? 5.809 -6.473 -10.589 1.00 95.81 96 TYR A O 1
ATOM 750 N N . SER A 1 97 ? 5.006 -7.768 -12.246 1.00 94.69 97 SER A N 1
ATOM 751 C CA . SER A 1 97 ? 6.282 -7.884 -12.955 1.00 94.69 97 SER A CA 1
ATOM 752 C C . SER A 1 97 ? 6.727 -6.533 -13.531 1.00 94.69 97 SER A C 1
ATOM 754 O O . SER A 1 97 ? 7.885 -6.157 -13.365 1.00 94.69 97 SER A O 1
ATOM 756 N N . LEU A 1 98 ? 5.810 -5.748 -14.113 1.00 95.12 98 LEU A N 1
ATOM 757 C CA . LEU A 1 98 ? 6.087 -4.391 -14.606 1.00 95.12 98 LEU A CA 1
ATOM 758 C C . LEU A 1 98 ? 6.469 -3.434 -13.470 1.00 95.12 98 LEU A C 1
ATOM 760 O O . LEU A 1 98 ? 7.459 -2.715 -13.584 1.00 95.12 98 LEU A O 1
ATOM 764 N N . CYS A 1 99 ? 5.744 -3.454 -12.348 1.00 96.19 99 CYS A N 1
ATOM 765 C CA . CYS A 1 99 ? 6.102 -2.673 -11.163 1.00 96.19 99 CYS A CA 1
ATOM 766 C C . CYS A 1 99 ? 7.472 -3.098 -10.600 1.00 96.19 99 CYS A C 1
ATOM 768 O O . CYS A 1 99 ? 8.251 -2.254 -10.161 1.00 96.19 99 CYS A O 1
ATOM 770 N N . GLY A 1 100 ? 7.792 -4.397 -10.618 1.00 95.25 100 GLY A N 1
ATOM 771 C CA . GLY A 1 100 ? 9.118 -4.916 -10.268 1.00 95.25 100 GLY A CA 1
ATOM 772 C C . GLY A 1 100 ? 10.228 -4.382 -11.166 1.00 95.25 100 GLY A C 1
ATOM 773 O O . GLY A 1 100 ? 11.236 -3.899 -10.661 1.00 95.25 100 GLY A O 1
ATOM 774 N N . LEU A 1 101 ? 10.014 -4.392 -12.478 1.00 93.88 101 LEU A N 1
ATOM 775 C CA . LEU A 1 101 ? 10.971 -3.841 -13.430 1.00 93.88 101 LEU A CA 1
ATOM 776 C C . LEU A 1 101 ? 11.145 -2.326 -13.249 1.00 93.88 101 LEU A C 1
ATOM 778 O O . LEU A 1 101 ? 12.274 -1.849 -13.212 1.00 93.88 101 LEU A O 1
ATOM 782 N N . LEU A 1 102 ? 10.054 -1.576 -13.046 1.00 94.81 102 LEU A N 1
ATOM 783 C CA . LEU A 1 102 ? 10.121 -0.145 -12.724 1.00 94.81 102 LEU A CA 1
ATOM 784 C C . LEU A 1 102 ? 10.964 0.125 -11.477 1.00 94.81 102 LEU A C 1
ATOM 786 O O . LEU A 1 102 ? 11.769 1.051 -11.479 1.00 94.81 102 LEU A O 1
ATOM 790 N N . HIS A 1 103 ? 10.808 -0.690 -10.432 1.00 93.88 103 HIS A N 1
ATOM 791 C CA . HIS A 1 103 ? 11.593 -0.555 -9.207 1.00 93.88 103 HIS A CA 1
ATOM 792 C C . HIS A 1 103 ? 13.082 -0.732 -9.489 1.00 93.88 103 HIS A C 1
ATOM 794 O O . HIS A 1 103 ? 13.880 0.113 -9.093 1.00 93.88 103 HIS A O 1
ATOM 800 N N . ALA A 1 104 ? 13.441 -1.786 -10.224 1.00 92.38 104 ALA A N 1
ATOM 801 C CA . ALA A 1 104 ? 14.817 -2.047 -10.624 1.00 92.38 104 ALA A CA 1
ATOM 802 C C . ALA A 1 104 ? 15.401 -0.886 -11.451 1.00 92.38 104 ALA A C 1
ATOM 804 O O . ALA A 1 104 ? 16.516 -0.439 -11.183 1.00 92.38 104 ALA A O 1
ATOM 805 N N . CYS A 1 105 ? 14.637 -0.340 -12.406 1.00 91.31 105 CYS A N 1
ATOM 806 C CA . CYS A 1 105 ? 15.049 0.826 -13.190 1.00 91.31 105 CYS A CA 1
ATOM 807 C C . CYS A 1 105 ? 15.274 2.062 -12.310 1.00 91.31 105 CYS A C 1
ATOM 809 O O . CYS A 1 105 ? 16.305 2.720 -12.444 1.00 91.31 105 CYS A O 1
ATOM 811 N N . CYS A 1 106 ? 14.337 2.373 -11.408 1.00 91.12 106 CYS A N 1
ATOM 812 C CA . CYS A 1 106 ? 14.425 3.517 -10.499 1.00 91.12 106 CYS A CA 1
ATOM 813 C C . CYS A 1 106 ? 15.591 3.390 -9.513 1.00 91.12 106 CYS A C 1
ATOM 815 O O . CYS A 1 106 ? 16.263 4.381 -9.260 1.00 91.12 106 CYS A O 1
ATOM 817 N N . LEU A 1 107 ? 15.869 2.184 -9.013 1.00 88.31 107 LEU A N 1
ATOM 818 C CA . LEU A 1 107 ? 17.002 1.908 -8.124 1.00 88.31 107 LEU A CA 1
ATOM 819 C C . LEU A 1 107 ? 18.360 2.165 -8.805 1.00 88.31 107 LEU A C 1
ATOM 821 O O . LEU A 1 107 ? 19.348 2.465 -8.140 1.00 88.31 107 LEU A O 1
ATOM 825 N N . ARG A 1 108 ? 18.423 2.021 -10.133 1.00 84.38 108 ARG A N 1
ATOM 826 C CA . ARG A 1 108 ? 19.651 2.151 -10.934 1.00 84.38 108 ARG A CA 1
ATOM 827 C C . ARG A 1 108 ? 19.794 3.482 -11.664 1.00 84.38 108 ARG A C 1
ATOM 829 O O . ARG A 1 108 ? 20.839 3.726 -12.256 1.00 84.38 108 ARG A O 1
ATOM 836 N N . SER A 1 109 ? 18.768 4.325 -11.635 1.00 81.50 109 SER A N 1
ATOM 837 C CA . SER A 1 109 ? 18.717 5.579 -12.389 1.00 81.50 109 SER A CA 1
ATOM 838 C C . SER A 1 109 ? 18.709 6.795 -11.457 1.00 81.50 109 SER A C 1
ATOM 840 O O . SER A 1 109 ? 18.408 6.663 -10.272 1.00 81.50 109 SER A O 1
ATOM 842 N N . PRO A 1 110 ? 18.980 8.009 -11.973 1.00 76.06 110 PRO A N 1
ATOM 843 C CA . PRO A 1 110 ? 18.878 9.234 -11.186 1.00 76.06 110 PRO A CA 1
ATOM 844 C C . PRO A 1 110 ? 17.487 9.420 -10.546 1.00 76.06 110 PRO A C 1
ATOM 846 O O . PRO A 1 110 ? 16.483 9.004 -11.138 1.00 76.06 110 PRO A O 1
ATOM 849 N N . PRO A 1 111 ? 17.377 10.165 -9.425 1.00 82.25 111 PRO A N 1
ATOM 850 C CA . PRO A 1 111 ? 16.114 10.383 -8.701 1.00 82.25 111 PRO A CA 1
ATOM 851 C C . PRO A 1 111 ? 15.018 11.048 -9.551 1.00 82.25 111 PRO A C 1
ATOM 853 O O . PRO A 1 111 ? 13.829 10.944 -9.247 1.00 82.25 111 PRO A O 1
ATOM 856 N N . ALA A 1 112 ? 15.392 11.694 -10.661 1.00 88.56 112 ALA A N 1
ATOM 857 C CA . ALA A 1 112 ? 14.444 12.205 -11.644 1.00 88.56 112 ALA A CA 1
ATOM 858 C C . ALA A 1 112 ? 13.530 11.105 -12.212 1.00 88.56 112 ALA A C 1
ATOM 860 O O . ALA A 1 112 ? 12.344 11.361 -12.391 1.00 88.56 112 ALA A O 1
ATOM 861 N N . LEU A 1 113 ? 14.041 9.887 -12.454 1.00 90.56 113 LEU A N 1
ATOM 862 C CA . LEU A 1 113 ? 13.220 8.789 -12.979 1.00 90.56 113 LEU A CA 1
ATOM 863 C C . LEU A 1 113 ? 12.153 8.353 -11.968 1.00 90.56 113 LEU A C 1
ATOM 865 O O . LEU A 1 113 ? 10.996 8.170 -12.341 1.00 90.56 113 LEU A O 1
ATOM 869 N N . LEU A 1 114 ? 12.518 8.251 -10.687 1.00 91.38 114 LEU A N 1
ATOM 870 C CA . LEU A 1 114 ? 11.575 7.919 -9.618 1.00 91.38 114 LEU A CA 1
ATOM 871 C C . LEU A 1 114 ? 10.422 8.927 -9.564 1.00 91.38 114 LEU A C 1
ATOM 873 O O . LEU A 1 114 ? 9.258 8.537 -9.460 1.00 91.38 114 LEU A O 1
ATOM 877 N N . ARG A 1 115 ? 10.729 10.224 -9.682 1.00 90.94 115 ARG A N 1
ATOM 878 C CA . ARG A 1 115 ? 9.711 11.279 -9.749 1.00 90.94 115 ARG A CA 1
ATOM 879 C C . ARG A 1 115 ? 8.809 11.117 -10.972 1.00 90.94 115 ARG A C 1
ATOM 881 O O . ARG A 1 115 ? 7.593 11.219 -10.830 1.00 90.94 115 ARG A O 1
ATOM 888 N N . ASP A 1 116 ? 9.377 10.843 -12.142 1.00 92.12 116 ASP A N 1
ATOM 889 C CA . ASP A 1 116 ? 8.614 10.674 -13.385 1.00 92.12 116 ASP A CA 1
ATOM 890 C C . ASP A 1 116 ? 7.666 9.457 -13.320 1.00 92.12 116 ASP A C 1
ATOM 892 O O . ASP A 1 116 ? 6.553 9.513 -13.839 1.00 92.12 116 ASP A O 1
ATOM 896 N N . VAL A 1 117 ? 8.066 8.388 -12.620 1.00 94.06 117 VAL A N 1
ATOM 897 C CA . VAL A 1 117 ? 7.249 7.182 -12.385 1.00 94.06 117 VAL A CA 1
ATOM 898 C C . VAL A 1 117 ? 6.153 7.404 -11.337 1.00 94.06 117 VAL A C 1
ATOM 900 O O . VAL A 1 117 ? 5.032 6.927 -11.499 1.00 94.06 117 VAL A O 1
ATOM 903 N N . THR A 1 118 ? 6.452 8.121 -10.254 1.00 93.25 118 THR A N 1
ATOM 904 C CA . THR A 1 118 ? 5.542 8.247 -9.097 1.00 93.25 118 THR A CA 1
ATOM 905 C C . THR A 1 118 ? 4.557 9.405 -9.212 1.00 93.25 118 THR A C 1
ATOM 907 O O . THR A 1 118 ? 3.433 9.289 -8.723 1.00 93.25 118 THR A O 1
ATOM 910 N N . THR A 1 119 ? 4.930 10.500 -9.884 1.00 93.19 119 THR A N 1
ATOM 911 C CA . THR A 1 119 ? 4.087 11.703 -10.017 1.00 93.19 119 THR A CA 1
ATOM 912 C C . THR A 1 119 ? 2.708 11.405 -10.625 1.00 93.19 119 THR A C 1
ATOM 914 O O . THR A 1 119 ? 1.719 11.854 -10.039 1.00 93.19 119 THR A O 1
ATOM 917 N N . PRO A 1 120 ? 2.588 10.632 -11.727 1.00 93.38 120 PRO A N 1
ATOM 918 C CA . PRO A 1 120 ? 1.297 10.171 -12.241 1.00 93.38 120 PRO A CA 1
ATOM 919 C C . PRO A 1 120 ? 0.423 9.487 -11.192 1.00 93.38 120 PRO A C 1
ATOM 921 O O . PRO A 1 120 ? -0.728 9.857 -10.984 1.00 93.38 120 PRO A O 1
ATOM 924 N N . SER A 1 121 ? 0.990 8.511 -10.482 1.00 94.88 121 SER A N 1
ATOM 925 C CA . SER A 1 121 ? 0.248 7.690 -9.529 1.00 94.88 121 SER A CA 1
ATOM 926 C C . SER A 1 121 ? -0.186 8.481 -8.295 1.00 94.88 121 SER A C 1
ATOM 928 O O . SER A 1 121 ? -1.276 8.261 -7.771 1.00 94.88 121 SER A O 1
ATOM 930 N N . LEU A 1 122 ? 0.645 9.428 -7.842 1.00 94.50 122 LEU A N 1
ATOM 931 C CA . LEU A 1 122 ? 0.296 10.362 -6.769 1.00 94.50 122 LEU A CA 1
ATOM 932 C C . LEU A 1 122 ? -0.849 11.289 -7.181 1.00 94.50 122 LEU A C 1
ATOM 934 O O . LEU A 1 122 ? -1.752 11.534 -6.379 1.00 94.50 122 LEU A O 1
ATOM 938 N N . ARG A 1 123 ? -0.822 11.794 -8.422 1.00 94.62 123 ARG A N 1
ATOM 939 C CA . ARG A 1 123 ? -1.887 12.645 -8.961 1.00 94.62 123 ARG A CA 1
ATOM 940 C C . ARG A 1 123 ? -3.207 11.886 -9.028 1.00 94.62 123 ARG A C 1
ATOM 942 O O . ARG A 1 123 ? -4.192 12.379 -8.493 1.00 94.62 123 ARG A O 1
ATOM 949 N N . ASP A 1 124 ? -3.207 10.684 -9.595 1.00 95.00 124 ASP A N 1
ATOM 950 C CA . ASP A 1 124 ? -4.408 9.851 -9.702 1.00 95.00 124 ASP A CA 1
ATOM 951 C C . ASP A 1 124 ? -4.984 9.500 -8.328 1.00 95.00 124 ASP A C 1
ATOM 953 O O . ASP A 1 124 ? -6.188 9.626 -8.113 1.00 95.00 124 ASP A O 1
ATOM 957 N N . LEU A 1 125 ? -4.134 9.140 -7.358 1.00 95.56 125 LEU A N 1
ATOM 958 C CA . LEU A 1 125 ? -4.587 8.876 -5.992 1.00 95.56 125 LEU A CA 1
ATOM 959 C C . LEU A 1 125 ? -5.190 10.124 -5.336 1.00 95.56 125 LEU A C 1
ATOM 961 O O . LEU A 1 125 ? -6.222 10.020 -4.674 1.00 95.56 125 LEU A O 1
ATOM 965 N N . ARG A 1 126 ? -4.598 11.306 -5.546 1.00 95.44 126 ARG A N 1
ATOM 966 C CA . ARG A 1 126 ? -5.142 12.579 -5.051 1.00 95.44 126 ARG A CA 1
ATOM 967 C C . ARG A 1 126 ? -6.504 12.877 -5.670 1.00 95.44 126 ARG A C 1
ATOM 969 O O . ARG A 1 126 ? -7.469 13.031 -4.920 1.00 95.44 126 ARG A O 1
ATOM 976 N N . SER A 1 127 ? -6.605 12.859 -6.997 1.00 93.94 127 SER A N 1
ATOM 977 C CA . SER A 1 127 ? -7.861 13.069 -7.726 1.00 93.94 127 SER A CA 1
ATOM 978 C C . SER A 1 127 ? -8.947 12.093 -7.274 1.00 93.94 127 SER A C 1
ATOM 980 O O . SER A 1 127 ? -10.054 12.516 -6.942 1.00 93.94 127 SER A O 1
ATOM 982 N N . TYR A 1 128 ? -8.603 10.809 -7.140 1.00 94.38 128 TYR A N 1
ATOM 983 C CA . TYR A 1 128 ? -9.503 9.773 -6.638 1.00 94.38 128 TYR A CA 1
ATOM 984 C C . TYR A 1 128 ? -10.029 10.087 -5.232 1.00 94.38 128 TYR A C 1
ATOM 986 O O . TYR A 1 128 ? -11.230 9.997 -4.972 1.00 94.38 128 TYR A O 1
ATOM 994 N N . THR A 1 129 ? -9.145 10.473 -4.305 1.00 93.38 129 THR A N 1
ATOM 995 C CA . THR A 1 129 ? -9.563 10.814 -2.937 1.00 93.38 129 THR A CA 1
ATOM 996 C C . THR A 1 129 ? -10.430 12.064 -2.870 1.00 93.38 129 THR A C 1
ATOM 998 O O . THR A 1 129 ? -11.367 12.106 -2.074 1.00 93.38 129 THR A O 1
ATOM 1001 N N . GLU A 1 130 ? -10.165 13.067 -3.706 1.00 92.81 130 GLU A N 1
ATOM 1002 C CA . GLU A 1 130 ? -10.984 14.276 -3.770 1.00 92.81 130 GLU A CA 1
ATOM 1003 C C . GLU A 1 130 ? -12.373 13.994 -4.343 1.00 92.81 130 GLU A C 1
ATOM 1005 O O . GLU A 1 130 ? -13.374 14.446 -3.784 1.00 92.81 130 GLU A O 1
ATOM 1010 N N . GLU A 1 131 ? -12.453 13.227 -5.430 1.00 90.38 131 GLU A N 1
ATOM 1011 C CA . GLU A 1 131 ? -13.716 12.837 -6.056 1.00 90.38 131 GLU A CA 1
ATOM 1012 C C . GLU A 1 131 ? -14.583 12.028 -5.085 1.00 90.38 131 GLU A C 1
ATOM 1014 O O . GLU A 1 131 ? -15.747 12.361 -4.850 1.00 90.38 131 GLU A O 1
ATOM 1019 N N . ARG A 1 132 ? -13.996 11.017 -4.433 1.00 88.69 132 ARG A N 1
ATOM 1020 C CA . ARG A 1 132 ? -14.704 10.186 -3.450 1.00 88.69 132 ARG A CA 1
ATOM 1021 C C . ARG A 1 132 ? -15.064 10.947 -2.180 1.00 88.69 132 ARG A C 1
ATOM 1023 O O . ARG A 1 132 ? -16.146 10.742 -1.635 1.00 88.69 132 ARG A O 1
ATOM 1030 N N . GLY A 1 133 ? -14.202 11.860 -1.736 1.00 84.56 133 GLY A N 1
ATOM 1031 C CA . GLY A 1 133 ? -14.486 12.747 -0.609 1.00 84.56 133 GLY A CA 1
ATOM 1032 C C . GLY A 1 133 ? -15.671 13.678 -0.877 1.00 84.56 133 GLY A C 1
ATOM 1033 O O . GLY A 1 133 ? -16.509 13.861 0.003 1.00 84.56 133 GLY A O 1
ATOM 1034 N N . ARG A 1 134 ? -15.788 14.220 -2.100 1.00 82.81 134 ARG A N 1
ATOM 1035 C CA . ARG A 1 134 ? -16.952 15.018 -2.524 1.00 82.81 134 ARG A CA 1
ATOM 1036 C C . ARG A 1 134 ? -18.210 14.156 -2.628 1.00 82.81 134 ARG A C 1
ATOM 1038 O O . ARG A 1 134 ? -19.245 14.559 -2.114 1.00 82.81 134 ARG A O 1
ATOM 1045 N N . ALA A 1 135 ? -18.121 12.966 -3.222 1.00 70.88 135 ALA A N 1
ATOM 1046 C CA . ALA A 1 135 ? -19.261 12.057 -3.352 1.00 70.88 135 ALA A CA 1
ATOM 1047 C C . ALA A 1 135 ? -19.848 11.650 -1.986 1.00 70.88 135 ALA A C 1
ATOM 1049 O O . ALA A 1 135 ? -21.063 11.663 -1.813 1.00 70.88 135 ALA A O 1
ATOM 1050 N N . GLY A 1 136 ? -18.995 11.388 -0.988 1.00 62.84 136 GLY A N 1
ATOM 1051 C CA . GLY A 1 136 ? -19.424 11.045 0.374 1.00 62.84 136 GLY A CA 1
ATOM 1052 C C . GLY A 1 136 ? -20.090 12.185 1.161 1.00 62.84 136 GLY A C 1
ATOM 1053 O O . GLY A 1 136 ? -20.752 11.923 2.158 1.00 62.84 136 GLY A O 1
ATOM 1054 N N . LEU A 1 137 ? -19.948 13.444 0.728 1.00 55.31 137 LEU A N 1
ATOM 1055 C CA . LEU A 1 137 ? -20.643 14.603 1.312 1.00 55.31 137 LEU A CA 1
ATOM 1056 C C . LEU A 1 137 ? -21.976 14.917 0.607 1.00 55.31 137 LEU A C 1
ATOM 1058 O O . LEU A 1 137 ? -22.738 15.755 1.086 1.00 55.31 137 LEU A O 1
ATOM 1062 N N . VAL A 1 138 ? -22.244 14.284 -0.541 1.00 49.22 138 VAL A N 1
ATOM 1063 C CA . VAL A 1 138 ? -23.277 14.688 -1.508 1.00 49.22 138 VAL A CA 1
ATOM 1064 C C . VAL A 1 138 ? -24.378 13.625 -1.676 1.00 49.22 138 VAL A C 1
ATOM 1066 O O . VAL A 1 138 ? -25.164 13.690 -2.617 1.00 49.22 138 VAL A O 1
ATOM 1069 N N . GLU A 1 139 ? -24.581 12.727 -0.703 1.00 45.66 139 GLU A N 1
ATOM 1070 C CA . GLU A 1 139 ? -25.789 11.867 -0.620 1.00 45.66 139 GLU A CA 1
ATOM 1071 C C . GLU A 1 139 ? -27.121 12.657 -0.434 1.00 45.66 139 GLU A C 1
ATOM 1073 O O . GLU A 1 139 ? -28.117 12.128 0.048 1.00 45.66 139 GLU A O 1
ATOM 1078 N N . GLY A 1 140 ? -27.190 13.931 -0.848 1.00 45.22 140 GLY A N 1
ATOM 1079 C CA . GLY A 1 140 ? -28.386 14.766 -0.763 1.00 45.22 140 GLY A CA 1
ATOM 1080 C C . GLY A 1 140 ? -28.572 15.870 -1.810 1.00 45.22 140 GLY A C 1
ATOM 1081 O O . GLY A 1 140 ? -29.530 16.623 -1.652 1.00 45.22 140 GLY A O 1
ATOM 1082 N N . LYS A 1 141 ? -27.739 16.029 -2.856 1.00 39.03 141 LYS A N 1
ATOM 1083 C CA . LYS A 1 141 ? -28.057 16.954 -3.976 1.00 39.03 141 LYS A CA 1
ATOM 1084 C C . LYS A 1 141 ? -27.126 16.790 -5.178 1.00 39.03 141 LYS A C 1
ATOM 1086 O O . LYS A 1 141 ? -25.929 16.977 -5.049 1.00 39.03 141 LYS A O 1
ATOM 1091 N N . GLU A 1 142 ? -27.711 16.511 -6.340 1.00 43.25 142 GLU A N 1
ATOM 1092 C CA . GLU A 1 142 ? -27.077 16.371 -7.660 1.00 43.25 142 GLU A CA 1
ATOM 1093 C C . GLU A 1 142 ? -25.793 17.204 -7.845 1.00 43.25 142 GLU A C 1
ATOM 1095 O O . GLU A 1 142 ? -25.810 18.440 -7.869 1.00 43.25 142 GLU A O 1
ATOM 1100 N N . ALA A 1 143 ? -24.666 16.503 -7.985 1.00 42.38 143 ALA A N 1
ATOM 1101 C CA . ALA A 1 143 ? -23.372 17.102 -8.258 1.00 42.38 143 ALA A CA 1
ATOM 1102 C C . ALA A 1 143 ? -23.340 17.638 -9.695 1.00 42.38 143 ALA A C 1
ATOM 1104 O O . ALA A 1 143 ? -23.441 16.886 -10.665 1.00 42.38 143 ALA A O 1
ATOM 1105 N N . ARG A 1 144 ? -23.176 18.958 -9.834 1.00 45.78 144 ARG A N 1
ATOM 1106 C CA . ARG A 1 144 ? -22.822 19.582 -11.112 1.00 45.78 144 ARG A CA 1
ATOM 1107 C C . ARG A 1 144 ? -21.451 19.071 -11.548 1.00 45.78 144 ARG A C 1
ATOM 1109 O O . ARG A 1 144 ? -20.503 19.093 -10.767 1.00 45.78 144 ARG A O 1
ATOM 1116 N N . SER A 1 145 ? -21.379 18.645 -12.804 1.00 46.62 145 SER A N 1
ATOM 1117 C CA . SER A 1 145 ? -20.183 18.196 -13.511 1.00 46.62 145 SER A CA 1
ATOM 1118 C C . SER A 1 145 ? -19.105 19.286 -13.522 1.00 46.62 145 SER A C 1
ATOM 1120 O O . SER A 1 145 ? -19.119 20.177 -14.371 1.00 46.62 145 SER A O 1
ATOM 1122 N N . GLY A 1 146 ? -18.188 19.232 -12.558 1.00 47.44 146 GLY A N 1
ATOM 1123 C CA . GLY A 1 146 ? -16.877 19.857 -12.694 1.00 47.44 146 GLY A CA 1
ATOM 1124 C C . GLY A 1 146 ? -16.026 19.021 -13.645 1.00 47.44 146 GLY A C 1
ATOM 1125 O O . GLY A 1 146 ? -16.166 17.800 -13.672 1.00 47.44 146 GLY A O 1
ATOM 1126 N N . GLU A 1 147 ? -15.189 19.678 -14.443 1.00 43.12 147 GLU A N 1
ATOM 1127 C CA . GLU A 1 147 ? -14.250 19.046 -15.373 1.00 43.12 147 GLU A CA 1
ATOM 1128 C C . GLU A 1 147 ? -13.391 18.018 -14.625 1.00 43.12 147 GLU A C 1
ATOM 1130 O O . GLU A 1 147 ? -12.471 18.364 -13.882 1.00 43.12 147 GLU A O 1
ATOM 1135 N N . SER A 1 148 ? -13.742 16.739 -14.771 1.00 54.16 148 SER A N 1
ATOM 1136 C CA . SER A 1 148 ? -12.990 15.643 -14.176 1.00 54.16 148 SER A CA 1
ATOM 1137 C C . SER A 1 148 ? -11.669 15.546 -14.928 1.00 54.16 148 SER A C 1
ATOM 1139 O O . SER A 1 148 ? -11.653 15.264 -16.129 1.00 54.16 148 SER A O 1
ATOM 1141 N N . GLN A 1 149 ? -10.560 15.856 -14.254 1.00 60.75 149 GLN A N 1
ATOM 1142 C CA . GLN A 1 149 ? -9.236 15.623 -14.822 1.00 60.75 149 GLN A CA 1
ATOM 1143 C C . GLN A 1 149 ? -9.125 14.136 -15.160 1.00 60.75 149 GLN A C 1
ATOM 1145 O O . GLN A 1 149 ? -9.377 13.286 -14.307 1.00 60.75 149 GLN A O 1
ATOM 1150 N N . ALA A 1 150 ? -8.785 13.827 -16.411 1.00 73.00 150 ALA A N 1
ATOM 1151 C CA . ALA A 1 150 ? -8.668 12.449 -16.864 1.00 73.00 150 ALA A CA 1
ATOM 1152 C C . ALA A 1 150 ? -7.600 11.718 -16.034 1.00 73.00 150 ALA A C 1
ATOM 1154 O O . ALA A 1 150 ? -6.454 12.167 -15.974 1.00 73.00 150 ALA A O 1
ATOM 1155 N N . SER A 1 151 ? -7.993 10.612 -15.395 1.00 84.38 151 SER A N 1
ATOM 1156 C CA . SER A 1 151 ? -7.073 9.715 -14.687 1.00 84.38 151 SER A CA 1
ATOM 1157 C C . SER A 1 151 ? -6.016 9.208 -15.664 1.00 84.38 151 SER A C 1
ATOM 1159 O O . SER A 1 151 ? -6.347 8.821 -16.787 1.00 84.38 151 SER A O 1
ATOM 1161 N N . GLU A 1 152 ? -4.749 9.198 -15.254 1.00 85.81 152 GLU A N 1
ATOM 1162 C CA . GLU A 1 152 ? -3.680 8.643 -16.084 1.00 85.81 152 GLU A CA 1
ATOM 1163 C C . GLU A 1 152 ? -3.756 7.114 -16.183 1.00 85.81 152 GLU A C 1
ATOM 1165 O O . GLU A 1 152 ? -3.386 6.549 -17.212 1.00 85.81 152 GLU A O 1
ATOM 1170 N N . TYR A 1 153 ? -4.231 6.445 -15.131 1.00 89.88 153 TYR A N 1
ATOM 1171 C CA . TYR A 1 153 ? -4.463 5.007 -15.079 1.00 89.88 153 TYR A CA 1
ATOM 1172 C C . TYR A 1 153 ? -5.946 4.679 -15.263 1.00 89.88 153 TYR A C 1
ATOM 1174 O O . TYR A 1 153 ? -6.821 5.279 -14.646 1.00 89.88 153 TYR A O 1
ATOM 1182 N N . SER A 1 154 ? -6.222 3.647 -16.055 1.00 90.00 154 SER A N 1
ATOM 1183 C CA . SER A 1 154 ? -7.568 3.082 -16.222 1.00 90.00 154 SER A CA 1
ATOM 1184 C C . SER A 1 154 ? -8.110 2.406 -14.954 1.00 90.00 154 SER A C 1
ATOM 1186 O O . SER A 1 154 ? -9.322 2.288 -14.793 1.00 90.00 154 SER A O 1
ATOM 1188 N N . ASP A 1 155 ? -7.227 1.985 -14.042 1.00 93.56 155 ASP A N 1
ATOM 1189 C CA . ASP A 1 155 ? -7.566 1.404 -12.743 1.00 93.56 155 ASP A CA 1
ATOM 1190 C C . ASP A 1 155 ? -6.673 1.990 -11.640 1.00 93.56 155 ASP A C 1
ATOM 1192 O O . ASP A 1 155 ? -5.458 1.766 -11.599 1.00 93.56 155 ASP A O 1
ATOM 1196 N N . ILE A 1 156 ? -7.291 2.688 -10.684 1.00 95.62 156 ILE A N 1
ATOM 1197 C CA . ILE A 1 156 ? -6.615 3.290 -9.527 1.00 95.62 156 ILE A CA 1
ATOM 1198 C C . ILE A 1 156 ? -5.793 2.273 -8.718 1.00 95.62 156 ILE A C 1
ATOM 1200 O O . ILE A 1 156 ? -4.774 2.622 -8.121 1.00 95.62 156 ILE A O 1
ATOM 1204 N N . ARG A 1 157 ? -6.180 0.992 -8.704 1.00 96.69 157 ARG A N 1
ATOM 1205 C CA . ARG A 1 157 ? -5.443 -0.054 -7.978 1.00 96.69 157 ARG A CA 1
ATOM 1206 C C . ARG A 1 157 ? -4.059 -0.297 -8.576 1.00 96.69 157 ARG A C 1
ATOM 1208 O O . ARG A 1 157 ? -3.162 -0.695 -7.834 1.00 9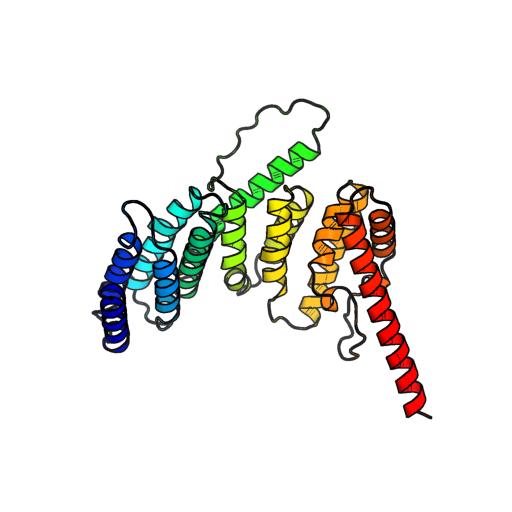6.69 157 ARG A O 1
ATOM 1215 N N . VAL A 1 158 ? -3.875 -0.041 -9.872 1.00 96.81 158 VAL A N 1
ATOM 1216 C CA . VAL A 1 158 ? -2.564 -0.104 -10.530 1.00 96.81 158 VAL A CA 1
ATOM 1217 C C . VAL A 1 158 ? -1.701 1.082 -10.112 1.00 96.81 158 VAL A C 1
ATOM 1219 O O . VAL A 1 158 ? -0.553 0.880 -9.728 1.00 96.81 158 VAL A O 1
ATOM 1222 N N . ALA A 1 159 ? -2.261 2.295 -10.072 1.00 96.69 159 ALA A N 1
ATOM 1223 C CA . ALA A 1 159 ? -1.553 3.470 -9.558 1.00 96.69 159 ALA A CA 1
ATOM 1224 C C . ALA A 1 159 ? -1.090 3.259 -8.104 1.00 96.69 159 ALA A C 1
ATOM 1226 O O . ALA A 1 159 ? 0.071 3.511 -7.774 1.00 96.69 159 ALA A O 1
ATOM 1227 N N . VAL A 1 160 ? -1.967 2.721 -7.245 1.00 96.88 160 VAL A N 1
ATOM 1228 C CA . VAL A 1 160 ? -1.604 2.349 -5.869 1.00 96.88 160 VAL A CA 1
ATOM 1229 C C . VAL A 1 160 ? -0.493 1.302 -5.871 1.00 96.88 160 VAL A C 1
ATOM 1231 O O . VAL A 1 160 ? 0.459 1.458 -5.118 1.00 96.88 160 VAL A O 1
ATOM 1234 N N . GLU A 1 161 ? -0.559 0.272 -6.716 1.00 97.25 161 GLU A N 1
ATOM 1235 C CA . GLU A 1 161 ? 0.488 -0.753 -6.790 1.00 97.25 161 GLU A CA 1
ATOM 1236 C C . GLU A 1 161 ? 1.858 -0.181 -7.181 1.00 97.25 161 GLU A C 1
ATOM 1238 O O . GLU A 1 161 ? 2.874 -0.558 -6.596 1.00 97.25 161 GLU A O 1
ATOM 1243 N N . VAL A 1 162 ? 1.895 0.772 -8.116 1.00 96.25 162 VAL A N 1
ATOM 1244 C CA . VAL A 1 162 ? 3.125 1.498 -8.462 1.00 96.25 162 VAL A CA 1
ATOM 1245 C C . VAL A 1 162 ? 3.679 2.214 -7.227 1.00 96.25 162 VAL A C 1
ATOM 1247 O O . VAL A 1 162 ? 4.859 2.063 -6.918 1.00 96.25 162 VAL A O 1
ATOM 1250 N N . LEU A 1 163 ? 2.840 2.930 -6.467 1.00 94.94 163 LEU A N 1
ATOM 1251 C CA . LEU A 1 163 ? 3.269 3.614 -5.237 1.00 94.94 163 LEU A CA 1
ATOM 1252 C C . LEU A 1 163 ? 3.755 2.640 -4.161 1.00 94.94 163 LEU A C 1
ATOM 1254 O O . LEU A 1 163 ? 4.786 2.888 -3.545 1.00 94.94 163 LEU A O 1
ATOM 1258 N N . VAL A 1 164 ? 3.051 1.523 -3.956 1.00 93.94 164 VAL A N 1
ATOM 1259 C CA . VAL A 1 164 ? 3.454 0.453 -3.026 1.00 93.94 164 VAL A CA 1
ATOM 1260 C C . VAL A 1 164 ? 4.854 -0.035 -3.369 1.00 93.94 164 VAL A C 1
ATOM 1262 O O . VAL A 1 164 ? 5.699 -0.186 -2.488 1.00 93.94 164 VAL A O 1
ATOM 1265 N N . ARG A 1 165 ? 5.104 -0.267 -4.658 1.00 93.88 165 ARG A N 1
ATOM 1266 C CA . ARG A 1 165 ? 6.371 -0.799 -5.134 1.00 93.88 165 ARG A CA 1
ATOM 1267 C C . ARG A 1 165 ? 7.503 0.223 -5.076 1.00 93.88 165 ARG A C 1
ATOM 1269 O O . ARG A 1 165 ? 8.629 -0.174 -4.809 1.00 93.88 165 ARG A O 1
ATOM 1276 N N . MET A 1 166 ? 7.218 1.506 -5.302 1.00 91.62 166 MET A N 1
ATOM 1277 C CA . MET A 1 166 ? 8.205 2.591 -5.221 1.00 91.62 166 MET A CA 1
ATOM 1278 C C . MET A 1 166 ? 8.444 3.097 -3.793 1.00 91.62 166 MET A C 1
ATOM 1280 O O . MET A 1 166 ? 9.438 3.782 -3.562 1.00 91.62 166 MET A O 1
ATOM 1284 N N . ALA A 1 167 ? 7.566 2.773 -2.837 1.00 88.19 167 ALA A N 1
ATOM 1285 C CA . ALA A 1 167 ? 7.636 3.275 -1.466 1.00 88.19 167 ALA A CA 1
ATOM 1286 C C . ALA A 1 167 ? 9.027 3.138 -0.816 1.00 88.19 167 ALA A C 1
ATOM 1288 O O . ALA A 1 167 ? 9.472 4.133 -0.257 1.00 88.19 167 ALA A O 1
ATOM 1289 N N . PRO A 1 168 ? 9.767 2.012 -0.930 1.00 85.06 168 PRO A N 1
ATOM 1290 C CA . PRO A 1 168 ? 11.118 1.911 -0.367 1.00 85.06 168 PRO A CA 1
ATOM 1291 C C . PRO A 1 168 ? 12.083 2.996 -0.862 1.00 85.06 168 PRO A C 1
ATOM 1293 O O . PRO A 1 168 ? 12.855 3.522 -0.073 1.00 85.06 168 PRO A O 1
ATOM 1296 N N . LEU A 1 169 ? 11.995 3.369 -2.143 1.00 85.50 169 LEU A N 1
ATOM 1297 C CA . LEU A 1 169 ? 12.858 4.379 -2.766 1.00 85.50 169 LEU A CA 1
ATOM 1298 C C . LEU A 1 169 ? 12.419 5.811 -2.424 1.00 85.50 169 LEU A C 1
ATOM 1300 O O . LEU A 1 169 ? 13.234 6.725 -2.387 1.00 85.50 169 LEU A O 1
ATOM 1304 N N . LEU A 1 170 ? 11.123 6.017 -2.168 1.00 80.88 170 LEU A N 1
ATOM 1305 C CA . LEU A 1 170 ? 10.568 7.315 -1.765 1.00 80.88 170 LEU A CA 1
ATOM 1306 C C . LEU A 1 170 ? 10.924 7.702 -0.322 1.00 80.88 170 LEU A C 1
ATOM 1308 O O . LEU A 1 170 ? 10.790 8.867 0.041 1.00 80.88 170 LEU A O 1
ATOM 1312 N N . LEU A 1 171 ? 11.342 6.738 0.499 1.00 76.12 171 LEU A N 1
ATOM 1313 C CA . LEU A 1 171 ? 11.672 6.954 1.907 1.00 76.12 171 LEU A CA 1
ATOM 1314 C C . LEU A 1 171 ? 13.116 7.459 2.108 1.00 76.12 171 LEU A C 1
ATOM 1316 O O . LEU A 1 171 ? 13.404 8.010 3.166 1.00 76.12 171 LEU A O 1
ATOM 1320 N N . GLU A 1 172 ? 14.001 7.333 1.109 1.00 66.94 172 GLU A N 1
ATOM 1321 C CA . GLU A 1 172 ? 15.433 7.659 1.247 1.00 66.94 172 GLU A CA 1
ATOM 1322 C C . GLU A 1 172 ? 15.763 9.142 1.532 1.00 66.94 172 GLU A C 1
ATOM 1324 O O . GLU A 1 172 ? 16.796 9.387 2.155 1.00 66.94 172 GLU A O 1
ATOM 1329 N N . PRO A 1 173 ? 14.925 10.143 1.180 1.00 60.53 173 PRO A N 1
ATOM 1330 C CA . PRO A 1 173 ? 15.114 11.508 1.671 1.00 60.53 173 PRO A CA 1
ATOM 1331 C C . PRO A 1 173 ? 14.188 11.933 2.831 1.00 60.53 173 PRO A C 1
ATOM 1333 O O . PRO A 1 173 ? 14.238 13.106 3.183 1.00 60.53 173 PRO A O 1
ATOM 1336 N N . GLU A 1 174 ? 13.340 11.062 3.411 1.00 60.31 174 GLU A N 1
ATOM 1337 C CA . GLU A 1 174 ? 12.270 11.354 4.415 1.00 60.31 174 GLU A CA 1
ATOM 1338 C C . GLU A 1 174 ? 11.237 12.451 4.029 1.00 60.31 174 GLU A C 1
ATOM 1340 O O . GLU A 1 174 ? 10.121 12.504 4.558 1.00 60.31 174 GLU A O 1
ATOM 1345 N N . VAL A 1 175 ? 11.554 13.304 3.055 1.00 56.41 175 VAL A N 1
ATOM 1346 C CA . VAL A 1 175 ? 10.708 14.361 2.507 1.00 56.41 175 VAL A CA 1
ATOM 1347 C C . VAL A 1 175 ? 9.549 13.727 1.738 1.00 56.41 175 VAL A C 1
ATOM 1349 O O . VAL A 1 175 ? 9.741 13.077 0.714 1.00 56.41 175 VAL A O 1
ATOM 1352 N N . GLY A 1 176 ? 8.325 13.943 2.226 1.00 72.12 176 GLY A N 1
ATOM 1353 C CA . GLY A 1 176 ? 7.088 13.504 1.566 1.00 72.12 176 GLY A CA 1
ATOM 1354 C C . GLY A 1 176 ? 6.445 12.240 2.147 1.00 72.12 176 GLY A C 1
ATOM 1355 O O . GLY A 1 176 ? 5.324 11.909 1.764 1.00 72.12 176 GLY A O 1
ATOM 1356 N N . VAL A 1 177 ? 7.072 11.571 3.123 1.00 80.56 177 VAL A N 1
ATOM 1357 C CA . VAL A 1 177 ? 6.501 10.377 3.783 1.00 80.56 177 VAL A CA 1
ATOM 1358 C C . VAL A 1 177 ? 5.197 10.706 4.509 1.00 80.56 177 VAL A C 1
ATOM 1360 O O . VAL A 1 177 ? 4.212 9.983 4.371 1.00 80.56 177 VAL A O 1
ATOM 1363 N N . GLN A 1 178 ? 5.159 11.828 5.234 1.00 82.62 178 GLN A N 1
ATOM 1364 C CA . GLN A 1 178 ? 3.950 12.288 5.924 1.00 82.62 178 GLN A CA 1
ATOM 1365 C C . GLN A 1 178 ? 2.826 12.659 4.948 1.00 82.62 178 GLN A C 1
ATOM 1367 O O . GLN A 1 178 ? 1.665 12.333 5.198 1.00 82.62 178 GLN A O 1
ATOM 1372 N N . GLU A 1 179 ? 3.153 13.301 3.821 1.00 85.94 179 GLU A N 1
ATOM 1373 C CA . GLU A 1 179 ? 2.169 13.638 2.785 1.00 85.94 179 GLU A CA 1
ATOM 1374 C C . GLU A 1 179 ? 1.588 12.366 2.156 1.00 85.94 179 GLU A C 1
ATOM 1376 O O . GLU A 1 179 ? 0.370 12.236 2.020 1.00 85.94 179 GLU A O 1
ATOM 1381 N N . LEU A 1 180 ? 2.444 11.389 1.845 1.00 88.62 180 LEU A N 1
ATOM 1382 C CA . LEU A 1 180 ? 2.033 10.109 1.280 1.00 88.62 180 LEU A CA 1
ATOM 1383 C C . LEU A 1 180 ? 1.217 9.273 2.273 1.00 88.62 180 LEU A C 1
ATOM 1385 O O . LEU A 1 180 ? 0.213 8.673 1.888 1.00 88.62 180 LEU A O 1
ATOM 1389 N N . LEU A 1 181 ? 1.584 9.280 3.558 1.00 90.25 181 LEU A N 1
ATOM 1390 C CA . LEU A 1 181 ? 0.797 8.655 4.619 1.00 90.25 181 LEU A CA 1
ATOM 1391 C C . LEU A 1 181 ? -0.577 9.320 4.741 1.00 90.25 181 LEU A C 1
ATOM 1393 O O . LEU A 1 181 ? -1.590 8.627 4.789 1.00 90.25 181 LEU A O 1
ATOM 1397 N N . GLN A 1 182 ? -0.641 10.652 4.748 1.00 91.19 182 GLN A N 1
ATOM 1398 C CA . GLN A 1 182 ? -1.903 11.388 4.809 1.00 91.19 182 GLN A CA 1
ATOM 1399 C C . GLN A 1 182 ? -2.792 11.104 3.592 1.00 91.19 182 GLN A C 1
ATOM 1401 O O . GLN A 1 182 ? -4.003 10.899 3.745 1.00 91.19 182 GLN A O 1
ATOM 1406 N N . LEU A 1 183 ? -2.206 11.056 2.397 1.00 93.06 183 LEU A N 1
ATOM 1407 C CA . LEU A 1 183 ? -2.918 10.706 1.176 1.00 93.06 183 LEU A CA 1
ATOM 1408 C C . LEU A 1 183 ? -3.434 9.260 1.240 1.00 93.06 183 LEU A C 1
ATOM 1410 O O . LEU A 1 183 ? -4.608 9.011 0.968 1.00 93.06 183 LEU A O 1
ATOM 1414 N N . GLY A 1 184 ? -2.598 8.325 1.697 1.00 94.69 184 GLY A N 1
ATOM 1415 C CA . GLY A 1 184 ? -2.972 6.932 1.925 1.00 94.69 184 GLY A CA 1
ATOM 1416 C C . GLY A 1 184 ? -4.119 6.791 2.928 1.00 94.69 184 GLY A C 1
ATOM 1417 O O . GLY A 1 184 ? -5.124 6.156 2.627 1.00 94.69 184 GLY A O 1
ATOM 1418 N N . LEU A 1 185 ? -4.038 7.436 4.092 1.00 94.38 185 LEU A N 1
ATOM 1419 C CA . LEU A 1 185 ? -5.104 7.416 5.100 1.00 94.38 185 LEU A CA 1
ATOM 1420 C C . LEU A 1 185 ? -6.413 8.003 4.559 1.00 94.38 185 LEU A C 1
ATOM 1422 O O . LEU A 1 185 ? -7.484 7.452 4.815 1.00 94.38 185 LEU A O 1
ATOM 1426 N N . THR A 1 186 ? -6.340 9.072 3.764 1.00 93.75 186 THR A N 1
ATOM 1427 C CA . THR A 1 186 ? -7.520 9.620 3.081 1.00 93.75 186 THR A CA 1
ATOM 1428 C C . THR A 1 186 ? -8.119 8.586 2.128 1.00 93.75 186 THR A C 1
ATOM 1430 O O . THR A 1 186 ? -9.319 8.329 2.199 1.00 93.75 186 THR A O 1
ATOM 1433 N N . ALA A 1 187 ? -7.298 7.917 1.315 1.00 95.31 187 ALA A N 1
ATOM 1434 C CA . ALA A 1 187 ? -7.746 6.855 0.413 1.00 95.31 187 ALA A CA 1
ATOM 1435 C C . ALA A 1 187 ? -8.377 5.665 1.144 1.00 95.31 187 ALA A C 1
ATOM 1437 O O . ALA A 1 187 ? -9.385 5.130 0.687 1.00 95.31 187 ALA A O 1
ATOM 1438 N N . VAL A 1 188 ? -7.858 5.286 2.314 1.00 95.31 188 VAL A N 1
ATOM 1439 C CA . VAL A 1 188 ? -8.481 4.259 3.165 1.00 95.31 188 VAL A CA 1
ATOM 1440 C C . VAL A 1 188 ? -9.839 4.714 3.689 1.00 95.31 188 VAL A C 1
ATOM 1442 O O . VAL A 1 188 ? -10.762 3.903 3.777 1.00 95.31 188 VAL A O 1
ATOM 1445 N N . ARG A 1 189 ? -9.979 5.996 4.031 1.00 93.75 189 ARG A N 1
ATOM 1446 C CA . ARG A 1 189 ? -11.219 6.548 4.577 1.00 93.75 189 ARG A CA 1
ATOM 1447 C C . ARG A 1 189 ? -12.335 6.626 3.538 1.00 93.75 189 ARG A C 1
ATOM 1449 O O . ARG A 1 189 ? -13.445 6.205 3.843 1.00 93.75 189 ARG A O 1
ATOM 1456 N N . VAL A 1 190 ? -12.054 7.169 2.351 1.00 92.06 190 VAL A N 1
ATOM 1457 C CA . VAL A 1 190 ? -13.089 7.497 1.346 1.00 92.06 190 VAL A CA 1
ATOM 1458 C C . VAL A 1 190 ? -13.155 6.522 0.171 1.00 92.06 190 VAL A C 1
ATOM 1460 O O . VAL A 1 190 ? -14.131 6.525 -0.572 1.00 92.06 190 VAL A O 1
ATOM 1463 N N . GLY A 1 191 ? -12.119 5.706 -0.033 1.00 92.12 191 GLY A N 1
ATOM 1464 C CA . GLY A 1 191 ? -12.027 4.817 -1.187 1.00 92.12 191 GLY A CA 1
ATOM 1465 C C . GLY A 1 191 ? -12.953 3.608 -1.104 1.00 92.12 191 GLY A C 1
ATOM 1466 O O . GLY A 1 191 ? -13.506 3.282 -0.059 1.00 92.12 191 GLY A O 1
ATOM 1467 N N . GLU A 1 192 ? -13.077 2.877 -2.200 1.00 92.38 192 GLU A N 1
ATOM 1468 C CA . GLU A 1 192 ? -13.736 1.569 -2.232 1.00 92.38 192 GLU A CA 1
ATOM 1469 C C . GLU A 1 192 ? -12.938 0.529 -1.435 1.00 92.38 192 GLU A C 1
ATOM 1471 O O . GLU A 1 192 ? -11.739 0.694 -1.202 1.00 92.38 192 GLU A O 1
ATOM 1476 N N . ASP A 1 193 ? -13.584 -0.566 -1.029 1.00 92.06 193 ASP A N 1
ATOM 1477 C CA . ASP A 1 193 ? -12.947 -1.607 -0.208 1.00 92.06 193 ASP A CA 1
ATOM 1478 C C . ASP A 1 193 ? -11.701 -2.209 -0.876 1.00 92.06 193 ASP A C 1
ATOM 1480 O O . ASP A 1 193 ? -10.707 -2.491 -0.204 1.00 92.06 193 ASP A O 1
ATOM 1484 N N . SER A 1 194 ? -11.724 -2.358 -2.204 1.00 93.56 194 SER A N 1
ATOM 1485 C CA . SER A 1 194 ? -10.604 -2.879 -2.995 1.00 93.56 194 SER A CA 1
ATOM 1486 C C . SER A 1 194 ? -9.375 -1.958 -2.939 1.00 93.56 194 SER A C 1
ATOM 1488 O O . SER A 1 194 ? -8.249 -2.435 -2.771 1.00 93.56 194 SER A O 1
ATOM 1490 N N . VAL A 1 195 ? -9.591 -0.641 -3.020 1.00 95.50 195 VAL A N 1
ATOM 1491 C CA . VAL A 1 195 ? -8.545 0.386 -2.940 1.00 95.50 195 VAL A CA 1
ATOM 1492 C C . VAL A 1 195 ? -8.048 0.516 -1.509 1.00 95.50 195 VAL A C 1
ATOM 1494 O O . VAL A 1 195 ? -6.846 0.429 -1.269 1.00 95.50 195 VAL A O 1
ATOM 1497 N N . ALA A 1 196 ? -8.957 0.642 -0.542 1.00 95.25 196 ALA A N 1
ATOM 1498 C CA . ALA A 1 196 ? -8.607 0.777 0.865 1.00 95.25 196 ALA A CA 1
ATOM 1499 C C . ALA A 1 196 ? -7.818 -0.429 1.374 1.00 95.25 196 ALA A C 1
ATOM 1501 O O . ALA A 1 196 ? -6.783 -0.249 2.011 1.00 95.25 196 ALA A O 1
ATOM 1502 N N . SER A 1 197 ? -8.241 -1.653 1.039 1.00 94.88 197 SER A N 1
ATOM 1503 C CA . SER A 1 197 ? -7.491 -2.857 1.398 1.00 94.88 197 SER A CA 1
ATOM 1504 C C . SER A 1 197 ? -6.071 -2.806 0.844 1.00 94.88 197 SER A C 1
ATOM 1506 O O . SER A 1 197 ? -5.135 -3.100 1.578 1.00 94.88 197 SER A O 1
ATOM 1508 N N . ARG A 1 198 ? -5.889 -2.405 -0.420 1.00 95.06 198 ARG A N 1
ATOM 1509 C CA . ARG A 1 198 ? -4.566 -2.355 -1.054 1.00 95.06 198 ARG A CA 1
ATOM 1510 C C . ARG A 1 198 ? -3.677 -1.255 -0.484 1.00 95.06 198 ARG A C 1
ATOM 1512 O O . ARG A 1 198 ? -2.491 -1.487 -0.266 1.00 95.06 198 ARG A O 1
ATOM 1519 N N . VAL A 1 199 ? -4.239 -0.084 -0.196 1.00 96.62 199 VAL A N 1
ATOM 1520 C CA . VAL A 1 199 ? -3.509 1.007 0.458 1.00 96.62 199 VAL A CA 1
ATOM 1521 C C . VAL A 1 199 ? -3.067 0.591 1.860 1.00 96.62 199 VAL A C 1
ATOM 1523 O O . VAL A 1 199 ? -1.917 0.822 2.220 1.00 96.62 199 VAL A O 1
ATOM 1526 N N . VAL A 1 200 ? -3.931 -0.075 2.632 1.00 94.69 200 VAL A N 1
ATOM 1527 C CA . VAL A 1 200 ? -3.575 -0.573 3.967 1.00 94.69 200 VAL A CA 1
ATOM 1528 C C . VAL A 1 200 ? -2.496 -1.652 3.888 1.00 94.69 200 VAL A C 1
ATOM 1530 O O . VAL A 1 200 ? -1.445 -1.499 4.503 1.00 94.69 200 VAL A O 1
ATOM 1533 N N . THR A 1 201 ? -2.723 -2.732 3.135 1.00 93.50 201 THR A N 1
ATOM 1534 C CA . THR A 1 201 ? -1.820 -3.898 3.131 1.00 93.50 201 THR A CA 1
ATOM 1535 C C . THR A 1 201 ? -0.545 -3.679 2.322 1.00 93.50 201 THR A C 1
ATOM 1537 O O . THR A 1 201 ? 0.425 -4.409 2.502 1.00 93.50 201 THR A O 1
ATOM 1540 N N . GLY A 1 202 ? -0.554 -2.721 1.399 1.00 92.69 202 GLY A N 1
ATOM 1541 C CA . GLY A 1 202 ? 0.586 -2.373 0.562 1.00 92.69 202 GLY A CA 1
ATOM 1542 C C . GLY A 1 202 ? 1.265 -1.104 1.055 1.00 92.69 202 GLY A C 1
ATOM 1543 O O . GLY A 1 202 ? 2.358 -1.163 1.608 1.00 92.69 202 GLY A O 1
ATOM 1544 N N . LEU A 1 203 ? 0.618 0.045 0.845 1.00 92.38 203 LEU A N 1
ATOM 1545 C CA . LEU A 1 203 ? 1.283 1.346 0.910 1.00 92.38 203 LEU A CA 1
ATOM 1546 C C . LEU A 1 203 ? 1.618 1.717 2.352 1.00 92.38 203 LEU A C 1
ATOM 1548 O O . LEU A 1 203 ? 2.776 1.962 2.663 1.00 92.38 203 LEU A O 1
ATOM 1552 N N . ILE A 1 204 ? 0.631 1.687 3.250 1.00 91.50 204 ILE A N 1
ATOM 1553 C CA . ILE A 1 204 ? 0.832 2.032 4.663 1.00 91.50 204 ILE A CA 1
ATOM 1554 C C . ILE A 1 204 ? 1.854 1.086 5.299 1.00 91.50 204 ILE A C 1
ATOM 1556 O O . ILE A 1 204 ? 2.772 1.542 5.976 1.00 91.50 204 ILE A O 1
ATOM 1560 N N . LEU A 1 205 ? 1.762 -0.221 5.038 1.00 88.06 205 LEU A N 1
ATOM 1561 C CA . LEU A 1 205 ? 2.759 -1.167 5.540 1.00 88.06 205 LEU A CA 1
ATOM 1562 C C . LEU A 1 205 ? 4.155 -0.935 4.953 1.00 88.06 205 LEU A C 1
ATOM 1564 O O . LEU A 1 205 ? 5.131 -1.109 5.678 1.00 88.06 205 LEU A O 1
ATOM 1568 N N . ALA A 1 206 ? 4.276 -0.547 3.682 1.00 86.94 206 ALA A N 1
ATOM 1569 C CA . ALA A 1 206 ? 5.568 -0.214 3.089 1.00 86.94 206 ALA A CA 1
ATOM 1570 C C . ALA A 1 206 ? 6.192 1.025 3.753 1.00 86.94 206 ALA A C 1
ATOM 1572 O O . ALA A 1 206 ? 7.370 0.988 4.098 1.00 86.94 206 ALA A O 1
ATOM 1573 N N . LEU A 1 207 ? 5.393 2.062 4.029 1.00 84.62 207 LEU A N 1
ATOM 1574 C CA . LEU A 1 207 ? 5.849 3.265 4.739 1.00 84.62 207 LEU A CA 1
ATOM 1575 C C . LEU A 1 207 ? 6.301 2.958 6.176 1.00 84.62 207 LEU A C 1
ATOM 1577 O O . LEU A 1 207 ? 7.295 3.502 6.644 1.00 84.62 207 LEU A O 1
ATOM 1581 N N . LEU A 1 208 ? 5.623 2.033 6.864 1.00 80.12 208 LEU A N 1
ATOM 1582 C CA . LEU A 1 208 ? 5.947 1.640 8.243 1.00 80.12 208 LEU A CA 1
ATOM 1583 C C . LEU A 1 208 ? 7.134 0.672 8.369 1.00 80.12 208 LEU A C 1
ATOM 1585 O O . LEU A 1 208 ? 7.617 0.425 9.476 1.00 80.12 208 LEU A O 1
ATOM 1589 N N . ARG A 1 209 ? 7.587 0.069 7.264 1.00 74.56 209 ARG A N 1
ATOM 1590 C CA . ARG A 1 209 ? 8.697 -0.900 7.255 1.00 74.56 209 ARG A CA 1
ATOM 1591 C C . ARG A 1 209 ? 10.079 -0.249 7.229 1.00 74.56 209 ARG A C 1
ATOM 1593 O O . ARG A 1 209 ? 11.060 -0.987 7.312 1.00 74.56 209 ARG A O 1
ATOM 1600 N N . HIS A 1 210 ? 10.174 1.080 7.162 1.00 61.72 210 HIS A N 1
ATOM 1601 C CA . HIS A 1 210 ? 11.468 1.752 7.146 1.00 61.72 210 HIS A CA 1
ATOM 1602 C C . HIS A 1 210 ? 12.235 1.532 8.465 1.00 61.72 210 HIS A C 1
ATOM 1604 O O . HIS A 1 210 ? 11.671 1.726 9.551 1.00 61.72 210 HIS A O 1
ATOM 1610 N N . PRO A 1 211 ? 13.515 1.125 8.413 1.00 47.50 211 PRO A N 1
ATOM 1611 C CA . PRO A 1 211 ? 14.365 1.006 9.589 1.00 47.50 211 PRO A CA 1
ATOM 1612 C C . PRO A 1 211 ? 14.814 2.400 10.058 1.00 47.50 211 PRO A C 1
ATOM 1614 O O . PRO A 1 211 ? 15.946 2.811 9.851 1.00 47.50 211 PRO A O 1
ATOM 1617 N N . GLY A 1 212 ? 13.904 3.138 10.692 1.00 52.22 212 GLY A N 1
ATOM 1618 C CA . GLY A 1 212 ? 14.224 4.267 11.568 1.00 52.22 212 GLY A CA 1
ATOM 1619 C C . GLY A 1 212 ? 14.190 3.824 13.032 1.00 52.22 212 GLY A C 1
ATOM 1620 O O . GLY A 1 212 ? 13.600 2.786 13.354 1.00 52.22 212 GLY A O 1
ATOM 1621 N N . SER A 1 213 ? 14.846 4.585 13.910 1.00 49.91 213 SER A N 1
ATOM 1622 C CA . SER A 1 213 ? 14.919 4.363 15.364 1.00 49.91 213 SER A CA 1
ATOM 1623 C C . SER A 1 213 ? 13.570 3.968 16.003 1.00 49.91 213 SER A C 1
ATOM 1625 O O . SER A 1 213 ? 12.508 4.284 15.466 1.00 49.91 213 SER A O 1
ATOM 1627 N N . SER A 1 214 ? 13.584 3.293 17.163 1.00 52.97 214 SER A N 1
ATOM 1628 C CA . SER A 1 214 ? 12.348 2.923 17.891 1.00 52.97 214 SER A CA 1
ATOM 1629 C C . SER A 1 214 ? 11.400 4.124 18.075 1.00 52.97 214 SER A C 1
ATOM 1631 O O . SER A 1 214 ? 10.197 4.009 17.850 1.00 52.97 214 SER A O 1
ATOM 1633 N N . VAL A 1 215 ? 11.974 5.306 18.328 1.00 48.03 215 VAL A N 1
ATOM 1634 C CA . VAL A 1 215 ? 11.271 6.592 18.470 1.00 48.03 215 VAL A CA 1
ATOM 1635 C C . VAL A 1 215 ? 10.487 6.962 17.205 1.00 48.03 215 VAL A C 1
ATOM 1637 O O . VAL A 1 215 ? 9.318 7.333 17.285 1.00 48.03 215 VAL A O 1
ATOM 1640 N N . SER A 1 216 ? 11.079 6.785 16.019 1.00 60.56 216 SER A N 1
ATOM 1641 C CA . SER A 1 216 ? 10.411 7.058 14.739 1.00 60.56 216 SER A CA 1
ATOM 1642 C C . SER A 1 216 ? 9.153 6.197 14.565 1.00 60.56 216 SER A C 1
ATOM 1644 O O . SER A 1 216 ? 8.135 6.683 14.085 1.00 60.56 216 SER A O 1
ATOM 1646 N N . LYS A 1 217 ? 9.181 4.931 15.003 1.00 62.00 217 LYS A N 1
ATOM 1647 C CA . LYS A 1 217 ? 8.041 4.002 14.877 1.00 62.00 217 LYS A CA 1
ATOM 1648 C C . LYS A 1 217 ? 6.882 4.360 15.806 1.00 62.00 217 LYS A C 1
ATOM 1650 O O . LYS A 1 217 ? 5.728 4.237 15.395 1.00 62.00 217 LYS A O 1
ATOM 1655 N N . CYS A 1 218 ? 7.180 4.810 17.022 1.00 57.59 218 CYS A N 1
ATOM 1656 C CA . CYS A 1 218 ? 6.168 5.241 17.984 1.00 57.59 218 CYS A CA 1
ATOM 1657 C C . CYS A 1 218 ? 5.457 6.520 17.528 1.00 57.59 218 CYS A C 1
ATOM 1659 O O . CYS A 1 218 ? 4.227 6.581 17.578 1.00 57.59 218 CYS A O 1
ATOM 1661 N N . LEU A 1 219 ? 6.206 7.485 16.977 1.00 61.66 219 LEU A N 1
ATOM 1662 C CA . LEU A 1 219 ? 5.632 8.695 16.383 1.00 61.66 219 LEU A CA 1
ATOM 1663 C C . LEU A 1 219 ? 4.675 8.354 15.230 1.00 61.66 219 LEU A C 1
ATOM 1665 O O . LEU A 1 219 ? 3.559 8.864 15.200 1.00 61.66 219 LEU A O 1
ATOM 1669 N N . PHE A 1 220 ? 5.028 7.406 14.354 1.00 76.31 220 PHE A N 1
ATOM 1670 C CA . PHE A 1 220 ? 4.128 6.974 13.276 1.00 76.31 220 PHE A CA 1
ATOM 1671 C C . PHE A 1 220 ? 2.826 6.334 13.781 1.00 76.31 220 PHE A C 1
ATOM 1673 O O . PHE A 1 220 ? 1.764 6.561 13.199 1.00 76.31 220 PHE A O 1
ATOM 1680 N N . ALA A 1 221 ? 2.873 5.531 14.847 1.00 81.25 221 ALA A N 1
ATOM 1681 C CA . ALA A 1 221 ? 1.675 4.892 15.389 1.00 81.25 221 ALA A CA 1
ATOM 1682 C C . ALA A 1 221 ? 0.711 5.906 16.018 1.00 81.25 221 ALA A C 1
ATOM 1684 O O . ALA A 1 221 ? -0.491 5.871 15.733 1.00 81.25 221 ALA A O 1
ATOM 1685 N N . GLN A 1 222 ? 1.243 6.838 16.812 1.00 85.88 222 GLN A N 1
ATOM 1686 C CA . GLN A 1 222 ? 0.462 7.922 17.398 1.00 85.88 222 GLN A CA 1
ATOM 1687 C C . GLN A 1 222 ? -0.117 8.843 16.315 1.00 85.88 222 GLN A C 1
ATOM 1689 O O . GLN A 1 222 ? -1.308 9.147 16.343 1.00 85.88 222 GLN A O 1
ATOM 1694 N N . GLU A 1 223 ? 0.682 9.226 15.314 1.00 86.56 223 GLU A N 1
ATOM 1695 C CA . GLU A 1 223 ? 0.223 10.044 14.184 1.00 86.56 223 GLU A CA 1
ATOM 1696 C C . GLU A 1 223 ? -0.916 9.374 13.406 1.00 86.56 223 GLU A C 1
ATOM 1698 O O . GLU A 1 223 ? -1.897 10.029 13.034 1.00 86.56 223 GLU A O 1
ATOM 1703 N N . ILE A 1 224 ? -0.811 8.062 13.159 1.00 89.44 224 ILE A N 1
ATOM 1704 C CA . ILE A 1 224 ? -1.892 7.292 12.540 1.00 89.44 224 ILE A CA 1
ATOM 1705 C C . ILE A 1 224 ? -3.127 7.330 13.439 1.00 89.44 224 ILE A C 1
ATOM 1707 O O . ILE A 1 224 ? -4.219 7.633 12.952 1.00 89.44 224 ILE A O 1
ATOM 1711 N N . TRP A 1 225 ? -2.969 7.055 14.736 1.00 92.25 225 TRP A N 1
ATOM 1712 C CA . TRP A 1 225 ? -4.077 7.042 15.685 1.00 92.25 225 TRP A CA 1
ATOM 1713 C C . TRP A 1 225 ? -4.820 8.378 15.744 1.00 92.25 225 TRP A C 1
ATOM 1715 O O . TRP A 1 225 ? -6.043 8.411 15.583 1.00 92.25 225 TRP A O 1
ATOM 1725 N N . ASP A 1 226 ? -4.097 9.487 15.891 1.00 90.75 226 ASP A N 1
ATOM 1726 C CA . ASP A 1 226 ? -4.674 10.828 15.990 1.00 90.75 226 ASP A CA 1
ATOM 1727 C C . ASP A 1 226 ? -5.524 11.193 14.769 1.00 90.75 226 ASP A C 1
ATOM 1729 O O . ASP A 1 226 ? -6.559 11.859 14.896 1.00 90.75 226 ASP A O 1
ATOM 1733 N N . ARG A 1 227 ? -5.149 10.684 13.592 1.00 89.62 227 ARG A N 1
ATOM 1734 C CA . ARG A 1 227 ? -5.885 10.890 12.340 1.00 89.62 227 ARG A CA 1
ATOM 1735 C C . ARG A 1 227 ? -7.119 9.998 12.203 1.00 89.62 227 ARG A C 1
ATOM 1737 O O . ARG A 1 227 ? -8.052 10.391 11.500 1.00 89.62 227 ARG A O 1
ATOM 1744 N N . VAL A 1 228 ? -7.147 8.822 12.839 1.00 91.75 228 VAL A N 1
ATOM 1745 C CA . VAL A 1 228 ? -8.163 7.775 12.582 1.00 91.75 228 VAL A CA 1
ATOM 1746 C C . VAL A 1 228 ? -9.145 7.566 13.732 1.00 91.75 228 VAL A C 1
ATOM 1748 O O . VAL A 1 228 ? -10.233 7.026 13.508 1.00 91.75 228 VAL A O 1
ATOM 1751 N N . LYS A 1 229 ? -8.817 8.023 14.949 1.00 91.31 229 LYS A N 1
ATOM 1752 C CA . LYS A 1 229 ? -9.639 7.835 16.159 1.00 91.31 229 LYS A CA 1
ATOM 1753 C C . LYS A 1 229 ? -11.054 8.411 16.045 1.00 91.31 229 LYS A C 1
ATOM 1755 O O . LYS A 1 229 ? -11.990 7.909 16.655 1.00 91.31 229 LYS A O 1
ATOM 1760 N N . HIS A 1 230 ? -11.243 9.412 15.185 1.00 87.88 230 HIS A N 1
ATOM 1761 C CA . HIS A 1 230 ? -12.531 10.081 14.978 1.00 87.88 230 HIS A CA 1
ATOM 1762 C C . HIS A 1 230 ? -13.334 9.589 13.767 1.00 87.88 230 HIS A C 1
ATOM 1764 O O . HIS A 1 230 ? -14.465 10.029 13.571 1.00 87.88 230 HIS A O 1
ATOM 1770 N N . TRP A 1 231 ? -12.802 8.671 12.957 1.00 89.06 231 TRP A N 1
ATOM 1771 C CA . TRP A 1 231 ? -13.502 8.170 11.764 1.00 89.06 231 TRP A CA 1
ATOM 1772 C C . TRP A 1 231 ? -14.808 7.440 12.101 1.00 89.06 231 TRP A C 1
ATOM 1774 O O . TRP A 1 231 ? -15.752 7.471 11.312 1.00 89.06 231 TRP A O 1
ATOM 1784 N N . GLY A 1 232 ? -14.896 6.834 13.291 1.00 75.88 232 GLY A N 1
ATOM 1785 C CA . GLY A 1 232 ? -16.123 6.205 13.783 1.00 75.88 232 GLY A CA 1
ATOM 1786 C C . GLY A 1 232 ? -17.297 7.182 13.899 1.00 75.88 232 GLY A C 1
ATOM 1787 O O . GLY A 1 232 ? -18.423 6.816 13.578 1.00 75.88 232 GLY A O 1
ATOM 1788 N N . LYS A 1 233 ? -17.031 8.449 14.246 1.00 76.94 233 LYS A N 1
ATOM 1789 C CA . LYS A 1 233 ? -18.060 9.498 14.363 1.00 76.94 233 LYS A CA 1
ATOM 1790 C C . LYS A 1 233 ? -18.628 9.925 13.005 1.00 76.94 233 LYS A C 1
ATOM 1792 O O . LYS A 1 233 ? -19.719 10.474 12.950 1.00 76.94 233 LYS A O 1
ATOM 1797 N N . THR A 1 234 ? -17.908 9.661 11.913 1.00 72.25 234 THR A N 1
ATOM 1798 C CA . THR A 1 234 ? -18.324 10.005 10.542 1.00 72.25 234 THR A CA 1
ATOM 1799 C C . THR A 1 234 ? -18.807 8.793 9.743 1.00 72.25 234 THR A C 1
ATOM 1801 O O . THR A 1 234 ? -18.747 8.816 8.521 1.00 72.25 234 THR A O 1
ATOM 1804 N N . GLY A 1 235 ? -19.211 7.705 10.410 1.00 72.19 235 GLY A N 1
ATOM 1805 C CA . GLY A 1 235 ? -19.704 6.491 9.743 1.00 72.19 235 GLY A CA 1
ATOM 1806 C C . GLY A 1 235 ? -18.616 5.612 9.111 1.00 72.19 235 GLY A C 1
ATOM 1807 O O . GLY A 1 235 ? -18.925 4.593 8.505 1.00 72.19 235 GLY A O 1
ATOM 1808 N N . SER A 1 236 ? -17.333 5.945 9.286 1.00 77.88 236 SER A N 1
ATOM 1809 C CA . SER A 1 236 ? -16.197 5.218 8.696 1.00 77.88 236 SER A CA 1
ATOM 1810 C C . SER A 1 236 ? -15.507 4.278 9.701 1.00 77.88 236 SER A C 1
ATOM 1812 O O . SER A 1 236 ? -14.330 3.954 9.549 1.00 77.88 236 SER A O 1
ATOM 1814 N N . GLY A 1 237 ? -16.217 3.825 10.743 1.00 79.56 237 GLY A N 1
ATOM 1815 C CA . GLY A 1 237 ? -15.651 2.985 11.812 1.00 79.56 237 GLY A CA 1
ATOM 1816 C C . GLY A 1 237 ? -15.059 1.658 11.316 1.00 79.56 237 GLY A C 1
ATOM 1817 O O . GLY A 1 237 ? -14.008 1.227 11.791 1.00 79.56 237 GLY A O 1
ATOM 1818 N N . SER A 1 238 ? -15.662 1.052 10.289 1.00 89.12 238 SER A N 1
ATOM 1819 C CA . SER A 1 238 ? -15.144 -0.162 9.639 1.00 89.12 238 SER A CA 1
ATOM 1820 C C . SER A 1 238 ? -13.771 0.048 8.980 1.00 89.12 238 SER A C 1
ATOM 1822 O O . SER A 1 238 ? -12.975 -0.894 8.903 1.00 89.12 238 SER A O 1
ATOM 1824 N N . ARG A 1 239 ? -13.454 1.283 8.555 1.00 92.19 239 ARG A N 1
ATOM 1825 C CA . ARG A 1 239 ? -12.162 1.656 7.956 1.00 92.19 239 ARG A CA 1
ATOM 1826 C C . ARG A 1 239 ? -11.061 1.813 8.995 1.00 92.19 239 ARG A C 1
ATOM 1828 O O . ARG A 1 239 ? -9.949 1.352 8.747 1.00 92.19 239 ARG A O 1
ATOM 1835 N N . SER A 1 240 ? -11.370 2.342 10.179 1.00 93.31 240 SER A N 1
ATOM 1836 C CA . SER A 1 240 ? -10.414 2.337 11.294 1.00 93.31 240 SER A CA 1
ATOM 1837 C C . SER A 1 240 ? -10.082 0.914 11.729 1.00 93.31 240 SER A C 1
ATOM 1839 O O . SER A 1 240 ? -8.913 0.576 11.890 1.00 93.31 240 SER A O 1
ATOM 1841 N N . LEU A 1 241 ? -11.094 0.044 11.832 1.00 94.75 241 LEU A N 1
ATOM 1842 C CA . LEU A 1 241 ? -10.885 -1.369 12.153 1.00 94.75 241 LEU A CA 1
ATOM 1843 C C . LEU A 1 241 ? -10.039 -2.078 11.084 1.00 94.75 241 LEU A C 1
ATOM 1845 O O . LEU A 1 241 ? -9.133 -2.831 11.432 1.00 94.75 241 LEU A O 1
ATOM 1849 N N . LEU A 1 242 ? -10.293 -1.842 9.790 1.00 94.75 242 LEU A N 1
ATOM 1850 C CA . LEU A 1 242 ? -9.467 -2.377 8.696 1.00 94.75 242 LEU A CA 1
ATOM 1851 C C . LEU A 1 242 ? -7.997 -1.977 8.851 1.00 94.75 242 LEU A C 1
ATOM 1853 O O . LEU A 1 242 ? -7.115 -2.834 8.781 1.00 94.75 242 LEU A O 1
ATOM 1857 N N . LEU A 1 243 ? -7.748 -0.685 9.060 1.00 94.62 243 LEU A N 1
ATOM 1858 C CA . LEU A 1 243 ? -6.403 -0.151 9.200 1.00 94.62 243 LEU A CA 1
ATOM 1859 C C . LEU A 1 243 ? -5.696 -0.777 10.403 1.00 94.62 243 LEU A C 1
ATOM 1861 O O . LEU A 1 243 ? -4.681 -1.441 10.225 1.00 94.62 243 LEU A O 1
ATOM 1865 N N . LEU A 1 244 ? -6.269 -0.641 11.602 1.00 93.88 244 LEU A N 1
ATOM 1866 C CA . LEU A 1 244 ? -5.646 -1.117 12.838 1.00 93.88 244 LEU A CA 1
ATOM 1867 C C . LEU A 1 244 ? -5.414 -2.631 12.827 1.00 93.88 244 LEU A C 1
ATOM 1869 O O . LEU A 1 244 ? -4.358 -3.089 13.243 1.00 93.88 244 LEU A O 1
ATOM 1873 N N . THR A 1 245 ? -6.346 -3.431 12.300 1.00 94.75 245 THR A N 1
ATOM 1874 C CA . THR A 1 245 ? -6.144 -4.893 12.226 1.00 94.75 245 THR A CA 1
ATOM 1875 C C . THR A 1 245 ? -5.017 -5.325 11.299 1.00 94.75 245 THR A C 1
ATOM 1877 O O . THR A 1 245 ? -4.490 -6.424 11.464 1.00 94.75 245 THR A O 1
ATOM 1880 N N . SER A 1 246 ? -4.641 -4.475 10.348 1.00 92.56 246 SER A N 1
ATOM 1881 C CA . SER A 1 246 ? -3.563 -4.757 9.404 1.00 92.56 246 SER A CA 1
ATOM 1882 C C . SER A 1 246 ? -2.199 -4.284 9.908 1.00 92.56 246 SER A C 1
ATOM 1884 O O . SER A 1 246 ? -1.176 -4.684 9.354 1.00 92.56 246 SER A O 1
ATOM 1886 N N . LEU A 1 247 ? -2.165 -3.444 10.947 1.00 89.25 247 LEU A N 1
ATOM 1887 C CA . LEU A 1 247 ? -0.925 -2.952 11.533 1.00 89.25 247 LEU A CA 1
ATOM 1888 C C . LEU A 1 247 ? -0.286 -4.014 12.448 1.00 89.25 247 LEU A C 1
ATOM 1890 O O . LEU A 1 247 ? -0.989 -4.740 13.156 1.00 89.25 247 LEU A O 1
ATOM 1894 N N . PRO A 1 248 ? 1.056 -4.124 12.462 1.00 85.38 248 PRO A N 1
ATOM 1895 C CA . PRO A 1 248 ? 1.758 -4.998 13.392 1.00 85.38 248 PRO A CA 1
ATOM 1896 C C . PRO A 1 248 ? 1.391 -4.697 14.859 1.00 85.38 248 PRO A C 1
ATOM 1898 O O . PRO A 1 248 ? 1.481 -3.538 15.257 1.00 85.38 248 PRO A O 1
ATOM 1901 N N . PRO A 1 249 ? 1.077 -5.710 15.696 1.00 84.12 249 PRO A N 1
ATOM 1902 C CA . PRO A 1 249 ? 0.664 -5.495 17.089 1.00 84.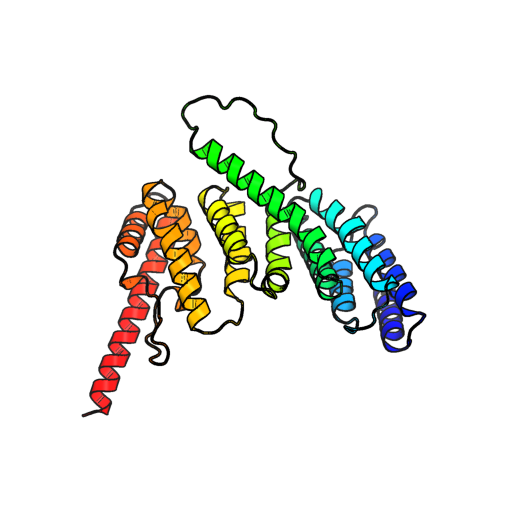12 249 PRO A CA 1
ATOM 1903 C C . PRO A 1 249 ? 1.647 -4.660 17.917 1.00 84.12 249 PRO A C 1
ATOM 1905 O O . PRO A 1 249 ? 1.218 -3.805 18.675 1.00 84.12 249 PRO A O 1
ATOM 1908 N N . ARG A 1 250 ? 2.956 -4.839 17.697 1.00 80.56 250 ARG A N 1
ATOM 1909 C CA . ARG A 1 250 ? 4.029 -4.066 18.351 1.00 80.56 250 ARG A CA 1
ATOM 1910 C C . ARG A 1 250 ? 4.001 -2.555 18.076 1.00 80.56 250 ARG A C 1
ATOM 1912 O O . ARG A 1 250 ? 4.687 -1.816 18.758 1.00 80.56 250 ARG A O 1
ATOM 1919 N N . LEU A 1 251 ? 3.306 -2.109 17.022 1.00 81.38 251 LEU A N 1
ATOM 1920 C CA . LEU A 1 251 ? 3.115 -0.679 16.749 1.00 81.38 251 LEU A CA 1
ATOM 1921 C C . LEU A 1 251 ? 1.908 -0.117 17.503 1.00 81.38 251 LEU A C 1
ATOM 1923 O O . LEU A 1 251 ? 1.777 1.090 17.621 1.00 81.38 251 LEU A O 1
ATOM 1927 N N . LEU A 1 252 ? 0.989 -0.980 17.931 1.00 85.06 252 LEU A N 1
ATOM 1928 C CA . LEU A 1 252 ? -0.292 -0.586 18.512 1.00 85.06 252 LEU A CA 1
ATOM 1929 C C . LEU A 1 252 ? -0.332 -0.745 20.025 1.00 85.06 252 LEU A C 1
ATOM 1931 O O . LEU A 1 252 ? -1.096 -0.054 20.693 1.00 85.06 252 LEU A O 1
ATOM 1935 N N . PHE A 1 253 ? 0.425 -1.709 20.533 1.00 85.38 253 PHE A N 1
ATOM 1936 C CA . PHE A 1 253 ? 0.420 -2.105 21.924 1.00 85.38 253 PHE A CA 1
ATOM 1937 C C . PHE A 1 253 ? 1.858 -2.143 22.410 1.00 85.38 253 PHE A C 1
ATOM 1939 O O . PHE A 1 253 ? 2.683 -2.873 21.851 1.00 85.38 253 PHE A O 1
ATOM 1946 N N . ASP A 1 254 ? 2.131 -1.368 23.453 1.00 78.56 254 ASP A N 1
ATOM 1947 C CA . ASP A 1 254 ? 3.401 -1.432 24.152 1.00 78.56 254 ASP A CA 1
ATOM 1948 C C . ASP A 1 254 ? 3.519 -2.779 24.875 1.00 78.56 254 ASP A C 1
ATOM 1950 O O . ASP A 1 254 ? 2.643 -3.167 25.656 1.00 78.56 254 ASP A O 1
ATOM 1954 N N . THR A 1 255 ? 4.594 -3.505 24.580 1.00 68.25 255 THR A N 1
ATOM 1955 C CA . THR A 1 255 ? 4.918 -4.791 25.202 1.00 68.25 255 THR A CA 1
ATOM 1956 C C . THR A 1 255 ? 5.821 -4.645 26.424 1.00 68.25 255 THR A C 1
ATOM 1958 O O . THR A 1 255 ? 6.229 -5.662 26.961 1.00 68.25 255 THR A O 1
ATOM 1961 N N . GLY A 1 256 ? 6.124 -3.422 26.878 1.00 59.34 256 GLY A N 1
ATOM 1962 C CA . GLY A 1 256 ? 6.850 -3.182 28.130 1.00 59.34 256 GLY A CA 1
ATOM 1963 C C . GLY A 1 256 ? 8.359 -3.393 28.041 1.00 59.34 256 GLY A C 1
ATOM 1964 O O . GLY A 1 256 ? 9.012 -3.566 29.068 1.00 59.34 256 GLY A O 1
ATOM 1965 N N . ASP A 1 257 ? 8.933 -3.359 26.835 1.00 59.78 257 ASP A N 1
ATOM 1966 C CA . ASP A 1 257 ? 10.383 -3.414 26.671 1.00 59.78 257 ASP A CA 1
ATOM 1967 C C . ASP A 1 257 ? 10.973 -2.098 27.216 1.00 59.78 257 ASP A C 1
ATOM 1969 O O . ASP A 1 257 ? 10.908 -1.049 26.572 1.00 59.78 257 ASP A O 1
ATOM 1973 N N . ARG A 1 258 ? 11.477 -2.136 28.461 1.00 51.53 258 ARG A N 1
ATOM 1974 C CA . ARG A 1 258 ? 11.843 -0.985 29.324 1.00 51.53 258 ARG A CA 1
ATOM 1975 C C . ARG A 1 258 ? 12.916 -0.039 28.749 1.00 51.53 258 ARG A C 1
ATOM 1977 O O . ARG A 1 258 ? 13.381 0.865 29.441 1.00 51.53 258 ARG A O 1
ATOM 1984 N N . SER A 1 259 ? 13.349 -0.249 27.510 1.00 49.44 259 SER A N 1
ATOM 1985 C CA . SER A 1 259 ? 14.452 0.461 26.867 1.00 49.44 259 SER A CA 1
ATOM 1986 C C . SER A 1 259 ? 14.041 1.705 26.069 1.00 49.44 259 SER A C 1
ATOM 1988 O O . SER A 1 259 ? 14.928 2.443 25.638 1.00 49.44 259 SER A O 1
ATOM 1990 N N . SER A 1 260 ? 12.743 2.002 25.902 1.00 52.22 260 SER A N 1
ATOM 1991 C CA . SER A 1 260 ? 12.308 3.241 25.237 1.00 52.22 260 SER A CA 1
ATOM 1992 C C . SER A 1 260 ? 11.231 4.003 26.022 1.00 52.22 260 SER A C 1
ATOM 1994 O O . SER A 1 260 ? 10.132 3.482 26.171 1.00 52.22 260 SER A O 1
ATOM 1996 N N . PRO A 1 261 ? 11.501 5.241 26.478 1.00 49.78 261 PRO A N 1
ATOM 1997 C CA . PRO A 1 261 ? 10.539 6.072 27.212 1.00 49.78 261 PRO A CA 1
ATOM 1998 C C . PRO A 1 261 ? 9.392 6.646 26.355 1.00 49.78 261 PRO A C 1
ATOM 2000 O O . PRO A 1 261 ? 8.491 7.268 26.907 1.00 49.78 261 PRO A O 1
ATOM 2003 N N . ASP A 1 262 ? 9.395 6.412 25.038 1.00 57.50 262 ASP A N 1
ATOM 2004 C CA . ASP A 1 262 ? 8.424 6.965 24.087 1.00 57.50 262 ASP A CA 1
ATOM 2005 C C . ASP A 1 262 ? 7.613 5.847 23.411 1.00 57.50 262 ASP A C 1
ATOM 2007 O O . ASP A 1 262 ? 7.741 5.632 22.207 1.00 57.50 262 ASP A O 1
ATOM 2011 N N . THR A 1 263 ? 6.815 5.082 24.160 1.00 71.69 263 THR A N 1
ATOM 2012 C CA . THR A 1 263 ? 5.963 4.013 23.606 1.00 71.69 263 THR A CA 1
ATOM 2013 C C . THR A 1 263 ? 4.500 4.447 23.520 1.00 71.69 263 THR A C 1
ATOM 2015 O O . THR A 1 263 ? 3.919 4.991 24.457 1.00 71.69 263 THR A O 1
ATOM 2018 N N . PHE A 1 264 ? 3.885 4.223 22.357 1.00 82.38 264 PHE A N 1
ATOM 2019 C CA . PHE A 1 264 ? 2.465 4.483 22.133 1.00 82.38 264 PHE A CA 1
ATOM 2020 C C . PHE A 1 264 ? 1.651 3.203 22.362 1.00 82.38 264 PHE A C 1
ATOM 2022 O O . PHE A 1 264 ? 1.965 2.157 21.795 1.00 82.38 264 PHE A O 1
ATOM 2029 N N . ASP A 1 265 ? 0.585 3.290 23.163 1.00 88.50 265 ASP A N 1
ATOM 2030 C CA . ASP A 1 265 ? -0.285 2.155 23.480 1.00 88.50 265 ASP A CA 1
ATOM 2031 C C . ASP A 1 265 ? -1.765 2.514 23.310 1.00 88.50 265 ASP A C 1
ATOM 2033 O O . ASP A 1 265 ? -2.310 3.369 24.003 1.00 88.50 265 ASP A O 1
ATOM 2037 N N . LEU A 1 266 ? -2.463 1.813 22.418 1.00 91.88 266 LEU A N 1
ATOM 2038 C CA . LEU A 1 266 ? -3.894 2.027 22.206 1.00 91.88 266 LEU A CA 1
ATOM 2039 C C . LEU A 1 266 ? -4.756 1.658 23.417 1.00 91.88 266 LEU A C 1
ATOM 2041 O O . LEU A 1 266 ? -5.869 2.167 23.544 1.00 91.88 266 LEU A O 1
ATOM 2045 N N . ARG A 1 267 ? -4.278 0.795 24.322 1.00 92.56 267 ARG A N 1
ATOM 2046 C CA . ARG A 1 267 ? -5.060 0.351 25.491 1.00 92.56 267 ARG A CA 1
ATOM 2047 C C . ARG A 1 267 ? -5.359 1.482 26.466 1.00 92.56 267 ARG A C 1
ATOM 2049 O O . ARG A 1 267 ? -6.353 1.398 27.185 1.00 92.56 267 ARG A O 1
ATOM 2056 N N . ILE A 1 268 ? -4.532 2.526 26.487 1.00 90.62 268 ILE A N 1
ATOM 2057 C CA . ILE A 1 268 ? -4.753 3.702 27.335 1.00 90.62 268 ILE A CA 1
ATOM 2058 C C . ILE A 1 268 ? -5.675 4.739 26.678 1.00 90.62 268 ILE A C 1
ATOM 2060 O O . ILE A 1 268 ? -6.084 5.689 27.340 1.00 90.62 268 ILE A O 1
ATOM 2064 N N . CYS A 1 269 ? -6.033 4.568 25.401 1.00 92.50 269 CYS A N 1
ATOM 2065 C CA . CYS A 1 269 ? -6.906 5.488 24.677 1.00 92.50 269 CYS A CA 1
ATOM 2066 C C . CYS A 1 269 ? -8.389 5.098 24.845 1.00 92.50 269 CYS A C 1
ATOM 2068 O O . CYS A 1 269 ? -8.791 4.023 24.392 1.00 92.50 269 CYS A O 1
ATOM 2070 N N . PRO A 1 270 ? -9.249 5.956 25.422 1.00 93.38 270 PRO A N 1
ATOM 2071 C CA . PRO A 1 270 ? -10.683 5.676 25.531 1.00 93.38 270 PRO A CA 1
ATOM 2072 C C . PRO A 1 270 ? -11.359 5.451 24.172 1.00 93.38 270 PRO A C 1
ATOM 2074 O O . PRO A 1 270 ? -12.162 4.531 24.022 1.00 93.38 270 PRO A O 1
ATOM 2077 N N . GLU A 1 271 ? -10.980 6.224 23.149 1.00 94.62 271 GLU A N 1
ATOM 2078 C CA . GLU A 1 271 ? -11.589 6.150 21.816 1.00 94.62 271 GLU A CA 1
ATOM 2079 C C . GLU A 1 271 ? -11.285 4.817 21.114 1.00 94.62 271 GLU A C 1
ATOM 2081 O O . GLU A 1 271 ? -12.039 4.381 20.242 1.00 94.62 271 GLU A O 1
ATOM 2086 N N . PHE A 1 272 ? -10.205 4.129 21.505 1.00 94.94 272 PHE A N 1
ATOM 2087 C CA . PHE A 1 272 ? -9.922 2.774 21.032 1.00 94.94 272 PHE A CA 1
ATOM 2088 C C . PHE A 1 272 ? -10.975 1.792 21.546 1.00 94.94 272 PHE A C 1
ATOM 2090 O O . PHE A 1 272 ? -11.535 1.021 20.765 1.00 94.94 272 PHE A O 1
ATOM 2097 N N . TRP A 1 273 ? -11.303 1.856 22.837 1.00 95.19 273 TRP A N 1
ATOM 2098 C CA . TRP A 1 273 ? -12.325 0.998 23.431 1.00 95.19 273 TRP A CA 1
ATOM 2099 C C . TRP A 1 273 ? -13.714 1.298 22.876 1.00 95.19 273 TRP A C 1
ATOM 2101 O O . TRP A 1 273 ? -14.440 0.362 22.541 1.00 95.19 273 TRP A O 1
ATOM 2111 N N . GLU A 1 274 ? -14.055 2.574 22.689 1.00 94.25 274 GLU A N 1
ATOM 2112 C CA . GLU A 1 274 ? -15.301 2.978 22.027 1.00 94.25 274 GLU A CA 1
ATOM 2113 C C . GLU A 1 274 ? -15.397 2.408 20.604 1.00 94.25 274 GLU A C 1
ATOM 2115 O O . GLU A 1 274 ? -16.432 1.857 20.213 1.00 94.25 274 GLU A O 1
ATOM 2120 N N . MET A 1 275 ? -14.309 2.481 19.828 1.00 94.69 275 MET A N 1
ATOM 2121 C CA . MET A 1 275 ? -14.249 1.918 18.478 1.00 94.69 275 MET A CA 1
ATOM 2122 C C . MET A 1 275 ? -14.429 0.396 18.490 1.00 94.69 275 MET A C 1
ATOM 2124 O O . MET A 1 275 ? -15.204 -0.135 17.692 1.00 94.69 275 MET A O 1
ATOM 2128 N N . VAL A 1 276 ? -13.734 -0.314 19.383 1.00 95.44 276 VAL A N 1
ATOM 2129 C CA . VAL A 1 276 ? -13.837 -1.774 19.511 1.00 95.44 276 VAL A CA 1
ATOM 2130 C C . VAL A 1 276 ? -15.257 -2.178 19.902 1.00 95.44 276 VAL A C 1
ATOM 2132 O O . VAL A 1 276 ? -15.839 -3.045 19.252 1.00 95.44 276 VAL A O 1
ATOM 2135 N N . GLN A 1 277 ? -15.852 -1.526 20.901 1.00 94.38 277 GLN A N 1
ATOM 2136 C CA . GLN A 1 277 ? -17.230 -1.787 21.326 1.00 94.38 277 GLN A CA 1
ATOM 2137 C C . GLN A 1 277 ? -18.224 -1.544 20.188 1.00 94.38 277 GLN A C 1
ATOM 2139 O O . GLN A 1 277 ? -19.038 -2.417 19.886 1.00 94.38 277 GLN A O 1
ATOM 2144 N N . THR A 1 278 ? -18.097 -0.409 19.495 1.00 92.94 278 THR A N 1
ATOM 2145 C CA . THR A 1 278 ? -18.919 -0.079 18.322 1.00 92.94 278 THR A CA 1
ATOM 2146 C C . THR A 1 278 ? -18.773 -1.137 17.229 1.00 92.94 278 THR A C 1
ATOM 2148 O O . THR A 1 278 ? -19.763 -1.550 16.632 1.00 92.94 278 THR A O 1
ATOM 2151 N N . GLY A 1 279 ? -17.551 -1.613 16.979 1.00 93.88 279 GLY A N 1
ATOM 2152 C CA . GLY A 1 279 ? -17.260 -2.658 16.000 1.00 93.88 279 GLY A CA 1
ATOM 2153 C C . GLY A 1 279 ? -17.863 -4.020 16.347 1.00 93.88 279 GLY A C 1
ATOM 2154 O O . GLY A 1 279 ? -18.318 -4.735 15.456 1.00 93.88 279 GLY A O 1
ATOM 2155 N N . LEU A 1 280 ? -17.911 -4.380 17.633 1.00 95.62 280 LEU A N 1
ATOM 2156 C CA . LEU A 1 280 ? -18.490 -5.644 18.102 1.00 95.62 280 LEU A CA 1
ATOM 2157 C C . LEU A 1 280 ? -20.008 -5.716 17.893 1.00 95.62 280 LEU A C 1
ATOM 2159 O O . LEU A 1 280 ? -20.539 -6.805 17.664 1.00 95.62 280 LEU A O 1
ATOM 2163 N N . VAL A 1 281 ? -20.690 -4.569 17.934 1.00 93.81 281 VAL A N 1
ATOM 2164 C CA . VAL A 1 281 ? -22.146 -4.475 17.741 1.00 93.81 281 VAL A CA 1
ATOM 2165 C C . VAL A 1 281 ? -22.554 -4.177 16.296 1.00 93.81 281 VAL A C 1
ATOM 2167 O O . VAL A 1 281 ? -23.748 -4.127 16.007 1.00 93.81 281 VAL A O 1
ATOM 2170 N N . GLN A 1 282 ? -21.599 -4.014 15.370 1.00 88.94 282 GLN A N 1
ATOM 2171 C CA . GLN A 1 282 ? -21.920 -3.830 13.952 1.00 88.94 282 GLN A CA 1
ATOM 2172 C C . GLN A 1 282 ? -22.683 -5.046 13.397 1.00 88.94 282 GLN A C 1
ATOM 2174 O O . GLN A 1 282 ? -22.380 -6.193 13.761 1.00 88.94 282 GLN A O 1
ATOM 2179 N N . PRO A 1 283 ? -23.648 -4.833 12.483 1.00 87.19 283 PRO A N 1
ATOM 2180 C CA . PRO A 1 283 ? -24.359 -5.926 11.827 1.00 87.19 283 PRO A CA 1
ATOM 2181 C C . PRO A 1 283 ? -23.417 -6.756 10.948 1.00 87.19 283 PRO A C 1
ATOM 2183 O O . PRO A 1 283 ? -23.591 -7.972 10.826 1.00 87.19 283 PRO A O 1
ATOM 2186 N N . ASP A 1 284 ? -22.387 -6.126 10.383 1.00 89.19 284 ASP A N 1
ATOM 2187 C CA . ASP A 1 284 ? -21.453 -6.772 9.480 1.00 89.19 284 ASP A CA 1
ATOM 2188 C C . ASP A 1 284 ? -20.450 -7.678 10.225 1.00 89.19 284 ASP A C 1
ATOM 2190 O O . ASP A 1 284 ? -19.863 -7.337 11.255 1.00 89.19 284 ASP A O 1
ATOM 2194 N N . ASN A 1 285 ? -20.256 -8.890 9.698 1.00 94.31 285 ASN A N 1
ATOM 2195 C CA . ASN A 1 285 ? -19.405 -9.902 10.331 1.00 94.31 285 ASN A CA 1
ATOM 2196 C C . ASN A 1 285 ? -17.915 -9.511 10.286 1.00 94.31 285 ASN A C 1
ATOM 2198 O O . ASN A 1 285 ? -17.137 -9.879 11.166 1.00 94.31 285 ASN A O 1
ATOM 2202 N N . THR A 1 286 ? -17.500 -8.756 9.270 1.00 93.06 286 THR A N 1
ATOM 2203 C CA . THR A 1 286 ? -16.096 -8.397 9.052 1.00 93.06 286 THR A CA 1
ATOM 2204 C C . THR A 1 286 ? -15.599 -7.417 10.115 1.00 93.06 286 THR A C 1
ATOM 2206 O O . THR A 1 286 ? -14.573 -7.677 10.743 1.00 93.06 286 THR A O 1
ATOM 2209 N N . SER A 1 287 ? -16.335 -6.339 10.384 1.00 92.56 287 SER A N 1
ATOM 2210 C CA . SER A 1 287 ? -16.059 -5.380 11.456 1.00 92.56 287 SER A CA 1
ATOM 2211 C C . SER A 1 287 ? -16.105 -6.059 12.815 1.00 92.56 287 SER A C 1
ATOM 2213 O O . SER A 1 287 ? -15.183 -5.867 13.604 1.00 92.56 287 SER A O 1
ATOM 2215 N N . ARG A 1 288 ? -17.088 -6.937 13.063 1.00 96.06 288 ARG A N 1
ATOM 2216 C CA . ARG A 1 288 ? -17.167 -7.695 14.320 1.00 96.06 288 ARG A CA 1
ATOM 2217 C C . ARG A 1 288 ? -15.934 -8.568 14.544 1.00 96.06 288 ARG A C 1
ATOM 2219 O O . ARG A 1 288 ? -15.360 -8.558 15.630 1.00 96.06 288 ARG A O 1
ATOM 2226 N N . LYS A 1 289 ? -15.484 -9.295 13.514 1.00 97.44 289 LYS A N 1
ATOM 2227 C CA . LYS A 1 289 ? -14.255 -10.106 13.565 1.00 97.44 289 LYS A CA 1
ATOM 2228 C C . LYS A 1 289 ? -13.012 -9.249 13.780 1.00 97.44 289 LYS A C 1
ATOM 2230 O O . LYS A 1 289 ? -12.165 -9.619 14.588 1.00 97.44 289 LYS A O 1
ATOM 2235 N N . ARG A 1 290 ? -12.910 -8.108 13.093 1.00 96.56 290 ARG A N 1
ATOM 2236 C CA . ARG A 1 290 ? -11.790 -7.169 13.245 1.00 96.56 290 ARG A CA 1
ATOM 2237 C C . ARG A 1 290 ? -11.740 -6.564 14.651 1.00 96.56 290 ARG A C 1
ATOM 2239 O O . ARG A 1 290 ? -10.681 -6.561 15.269 1.00 96.56 290 ARG A O 1
ATOM 2246 N N . ALA A 1 291 ? -12.880 -6.137 15.187 1.00 97.00 291 ALA A N 1
ATOM 2247 C CA . ALA A 1 291 ? -12.993 -5.621 16.548 1.00 97.00 291 ALA A CA 1
ATOM 2248 C C . ALA A 1 291 ? -12.656 -6.693 17.594 1.00 97.00 291 ALA A C 1
ATOM 2250 O O . ALA A 1 291 ? -11.864 -6.445 18.499 1.00 97.00 291 ALA A O 1
ATOM 2251 N N . MET A 1 292 ? -13.175 -7.913 17.424 1.00 97.88 292 MET A N 1
ATOM 2252 C CA . MET A 1 292 ? -12.841 -9.052 18.284 1.00 97.88 292 MET A CA 1
ATOM 2253 C C . MET A 1 292 ? -11.345 -9.388 18.238 1.00 97.88 292 MET A C 1
ATOM 2255 O O . MET A 1 292 ? -10.754 -9.698 19.268 1.00 97.88 292 MET A O 1
ATOM 2259 N N . TYR A 1 293 ? -10.717 -9.321 17.062 1.00 97.06 293 TYR A N 1
ATOM 2260 C CA . TYR A 1 293 ? -9.276 -9.517 16.927 1.00 97.06 293 TYR A CA 1
ATOM 2261 C C . TYR A 1 293 ? -8.487 -8.465 17.718 1.00 97.06 293 TYR A C 1
ATOM 2263 O O . TYR A 1 293 ? -7.626 -8.838 18.511 1.00 97.06 293 TYR A O 1
ATOM 2271 N N . LEU A 1 294 ? -8.806 -7.174 17.565 1.00 96.75 294 LEU A N 1
ATOM 2272 C CA . LEU A 1 294 ? -8.135 -6.097 18.308 1.00 96.75 294 LEU A CA 1
ATOM 2273 C C . LEU A 1 294 ? -8.327 -6.237 19.821 1.00 96.75 294 LEU A C 1
ATOM 2275 O O . LEU A 1 294 ? -7.362 -6.090 20.566 1.00 96.75 294 LEU A O 1
ATOM 2279 N N . LEU A 1 295 ? -9.539 -6.587 20.265 1.00 97.31 295 LEU A N 1
ATOM 2280 C CA . LEU A 1 295 ? -9.829 -6.861 21.672 1.00 97.31 295 LEU A CA 1
ATOM 2281 C C . LEU A 1 295 ? -8.947 -7.991 22.212 1.00 97.31 295 LEU A C 1
ATOM 2283 O O . LEU A 1 295 ? -8.310 -7.831 23.250 1.00 97.31 295 LEU A O 1
ATOM 2287 N N . LYS A 1 296 ? -8.880 -9.122 21.498 1.00 96.19 296 LYS A N 1
ATOM 2288 C CA . LYS A 1 296 ? -8.041 -10.260 21.897 1.00 96.19 296 LYS A CA 1
ATOM 2289 C C . LYS A 1 296 ? -6.575 -9.859 22.009 1.00 96.19 296 LYS A C 1
ATOM 2291 O O . LYS A 1 296 ? -5.962 -10.163 23.022 1.00 96.19 296 LYS A O 1
ATOM 2296 N N . ARG A 1 297 ? -6.043 -9.115 21.034 1.00 93.50 297 ARG A N 1
ATOM 2297 C CA . ARG A 1 297 ? -4.657 -8.621 21.074 1.00 93.50 297 ARG A CA 1
ATOM 2298 C C . ARG A 1 297 ? -4.392 -7.701 22.267 1.00 93.50 297 ARG A C 1
ATOM 2300 O O . ARG A 1 297 ? -3.407 -7.894 22.968 1.00 93.50 297 ARG A O 1
ATOM 2307 N N . ALA A 1 298 ? -5.285 -6.753 22.540 1.00 93.62 298 ALA A N 1
ATOM 2308 C CA . ALA A 1 298 ? -5.162 -5.852 23.686 1.00 93.62 298 ALA A CA 1
ATOM 2309 C C . ALA A 1 298 ? -5.185 -6.604 25.034 1.00 93.62 298 ALA A C 1
ATOM 2311 O O . ALA A 1 298 ? -4.447 -6.263 25.963 1.00 93.62 298 ALA A O 1
ATOM 2312 N N . VAL A 1 299 ? -6.014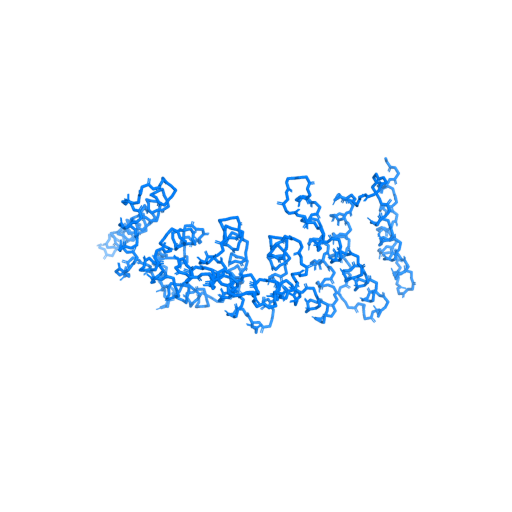 -7.649 25.142 1.00 92.62 299 VAL A N 1
ATOM 2313 C CA . VAL A 1 299 ? -6.086 -8.516 26.329 1.00 92.62 299 VAL A CA 1
ATOM 2314 C C . VAL A 1 299 ? -4.843 -9.401 26.451 1.00 92.62 299 VAL A C 1
ATOM 2316 O O . VAL A 1 299 ? -4.299 -9.510 27.545 1.00 92.62 299 VAL A O 1
ATOM 2319 N N . GLU A 1 300 ? -4.363 -9.988 25.350 1.00 91.56 300 GLU A N 1
ATOM 2320 C CA . GLU A 1 300 ? -3.123 -10.778 25.303 1.00 91.56 300 GLU A CA 1
ATOM 2321 C C . GLU A 1 300 ? -1.939 -9.971 25.854 1.00 91.56 300 GLU A C 1
ATOM 2323 O O . GLU A 1 300 ? -1.293 -10.421 26.796 1.00 91.56 300 GLU A O 1
ATOM 2328 N N . VAL A 1 301 ? -1.721 -8.746 25.359 1.00 87.94 301 VAL A N 1
ATOM 2329 C CA . VAL A 1 301 ? -0.621 -7.877 25.824 1.00 87.94 301 VAL A CA 1
ATOM 2330 C C . VAL A 1 301 ? -0.782 -7.494 27.300 1.00 87.94 301 VAL A C 1
ATOM 2332 O O . VAL A 1 301 ? 0.181 -7.518 28.061 1.00 87.94 301 VAL A O 1
ATOM 2335 N N . SER A 1 302 ? -2.009 -7.208 27.748 1.00 87.56 302 SER A N 1
ATOM 2336 C CA . SER A 1 302 ? -2.291 -6.928 29.167 1.00 87.56 302 SER A CA 1
ATOM 2337 C C . SER A 1 302 ? -1.983 -8.111 30.085 1.00 87.56 302 SER A C 1
ATOM 2339 O O . SER A 1 302 ? -1.501 -7.915 31.201 1.00 87.56 302 SER A O 1
ATOM 2341 N N . ASN A 1 303 ? -2.244 -9.335 29.626 1.00 87.56 303 ASN A N 1
ATOM 2342 C CA . ASN A 1 303 ? -1.934 -10.546 30.378 1.00 87.56 303 ASN A CA 1
ATOM 2343 C C . ASN A 1 303 ? -0.427 -10.818 30.421 1.00 87.56 303 ASN A C 1
ATOM 2345 O O . ASN A 1 303 ? 0.080 -11.148 31.492 1.00 87.56 303 ASN A O 1
ATOM 2349 N N . SER A 1 304 ? 0.283 -10.631 29.302 1.00 85.62 304 SER A N 1
ATOM 2350 C CA . SER A 1 304 ? 1.746 -10.755 29.243 1.00 85.62 304 SER A CA 1
ATOM 2351 C C . SER A 1 304 ? 2.431 -9.798 30.222 1.00 85.62 304 SER A C 1
ATOM 2353 O O . SER A 1 304 ? 3.178 -10.247 31.089 1.00 85.62 304 SER A O 1
ATOM 2355 N N . LEU A 1 305 ? 2.061 -8.515 30.202 1.00 81.25 305 LEU A N 1
ATOM 2356 C CA . LEU A 1 305 ? 2.614 -7.518 31.127 1.00 81.25 305 LEU A CA 1
ATOM 2357 C C . LEU A 1 305 ? 2.318 -7.842 32.596 1.00 81.25 305 LEU A C 1
ATOM 2359 O O . LEU A 1 305 ? 3.176 -7.686 33.461 1.00 81.25 305 LEU A O 1
ATOM 2363 N N . ARG A 1 306 ? 1.115 -8.347 32.905 1.00 82.69 306 ARG A N 1
ATOM 2364 C CA . ARG A 1 306 ? 0.789 -8.807 34.265 1.00 82.69 306 ARG A CA 1
ATOM 2365 C C . ARG A 1 306 ? 1.700 -9.955 34.704 1.00 82.69 306 ARG A C 1
ATOM 2367 O O . ARG A 1 306 ? 2.118 -9.980 35.863 1.00 82.69 306 ARG A O 1
ATOM 2374 N N . SER A 1 307 ? 1.959 -10.919 33.819 1.00 77.69 307 SER A N 1
ATOM 2375 C CA . SER A 1 307 ? 2.832 -12.052 34.137 1.00 77.69 307 SER A CA 1
ATOM 2376 C C . SER A 1 307 ? 4.282 -11.624 34.357 1.00 77.69 307 SER A C 1
ATOM 2378 O O . SER A 1 307 ? 4.895 -12.101 35.307 1.00 77.69 307 SER A O 1
ATOM 2380 N N . GLU A 1 308 ? 4.784 -10.672 33.568 1.00 77.56 308 GLU A N 1
ATOM 2381 C CA . GLU A 1 308 ? 6.134 -10.114 33.708 1.00 77.56 308 GLU A CA 1
ATOM 2382 C C . GLU A 1 308 ? 6.311 -9.411 35.060 1.00 77.56 308 GLU A C 1
ATOM 2384 O O . GLU A 1 308 ? 7.197 -9.786 35.827 1.00 77.56 308 GLU A O 1
ATOM 2389 N N . ILE A 1 309 ? 5.387 -8.516 35.429 1.00 74.50 309 ILE A N 1
ATOM 2390 C CA . ILE A 1 309 ? 5.389 -7.842 36.742 1.00 74.50 309 ILE A CA 1
ATOM 2391 C C . ILE A 1 309 ? 5.358 -8.862 37.892 1.00 74.50 309 ILE A C 1
ATOM 2393 O O . ILE A 1 309 ? 6.069 -8.725 38.888 1.00 74.50 309 ILE A O 1
ATOM 2397 N N . SER A 1 310 ? 4.539 -9.911 37.758 1.00 74.00 310 SER A N 1
ATOM 2398 C CA . SER A 1 310 ? 4.428 -10.953 38.786 1.00 74.00 310 SER A CA 1
ATOM 2399 C C . SER A 1 310 ? 5.724 -11.761 38.917 1.00 74.00 310 SER A C 1
ATOM 2401 O O . SER A 1 310 ? 6.101 -12.123 40.029 1.00 74.00 310 SER A O 1
ATOM 2403 N N . SER A 1 311 ? 6.428 -12.019 37.812 1.00 71.56 311 SER A N 1
ATOM 2404 C CA . SER A 1 311 ? 7.710 -12.732 37.823 1.00 71.56 311 SER A CA 1
ATOM 2405 C C . SER A 1 311 ? 8.863 -11.902 38.394 1.00 71.56 311 SER A C 1
ATOM 2407 O O . SER A 1 311 ? 9.634 -12.430 39.191 1.00 71.56 311 SER A O 1
ATOM 2409 N N . GLU A 1 312 ? 8.934 -10.603 38.083 1.00 66.50 312 GLU A N 1
ATOM 2410 C CA . GLU A 1 312 ? 9.949 -9.692 38.638 1.00 66.50 312 GLU A CA 1
ATOM 2411 C C . GLU A 1 312 ? 9.830 -9.601 40.169 1.00 66.50 312 GLU A C 1
ATOM 2413 O O . GLU A 1 312 ? 10.826 -9.708 40.887 1.00 66.50 312 GLU A O 1
ATOM 2418 N N . SER A 1 313 ? 8.598 -9.527 40.688 1.00 64.81 313 SER A N 1
ATOM 2419 C CA . SER A 1 313 ? 8.349 -9.484 42.137 1.00 64.81 313 SER A CA 1
ATOM 2420 C C . SER A 1 313 ? 8.783 -10.753 42.889 1.00 64.81 313 SER A C 1
ATOM 2422 O O . SER A 1 313 ? 9.069 -10.694 44.083 1.00 64.81 313 SER A O 1
ATOM 2424 N N . GLN A 1 314 ? 8.862 -11.899 42.200 1.00 58.56 314 GLN A N 1
ATOM 2425 C CA . GLN A 1 314 ? 9.317 -13.170 42.777 1.00 58.56 314 GLN A CA 1
ATOM 2426 C C . GLN A 1 314 ? 10.839 -13.336 42.735 1.00 58.56 314 GLN A C 1
ATOM 2428 O O . GLN A 1 314 ? 11.374 -14.099 43.530 1.00 58.56 314 GLN A O 1
ATOM 2433 N N . THR A 1 315 ? 11.538 -12.649 41.828 1.00 59.84 315 THR A N 1
ATOM 2434 C CA . THR A 1 315 ? 13.009 -12.672 41.748 1.00 59.84 315 THR A CA 1
ATOM 2435 C C . THR A 1 315 ? 13.694 -11.685 42.694 1.00 59.84 315 THR A C 1
ATOM 2437 O O . THR A 1 315 ? 14.880 -11.839 42.969 1.00 59.84 315 THR A O 1
ATOM 2440 N N . GLU A 1 316 ? 12.966 -10.681 43.187 1.00 53.34 316 GLU A N 1
ATOM 2441 C CA . GLU A 1 316 ? 13.467 -9.681 44.144 1.00 53.34 316 GLU A CA 1
ATOM 2442 C C . GLU A 1 316 ? 13.166 -10.024 45.621 1.00 53.34 316 GLU A C 1
ATOM 2444 O O . GLU A 1 316 ? 13.543 -9.258 46.510 1.00 53.34 316 GLU A O 1
ATOM 2449 N N . SER A 1 317 ? 12.503 -11.160 45.890 1.00 47.94 317 SER A N 1
ATOM 2450 C CA . SER A 1 317 ? 12.206 -11.688 47.239 1.00 47.94 317 SER A CA 1
ATOM 2451 C C . SER A 1 317 ? 13.127 -12.846 47.611 1.00 47.94 317 SER A C 1
ATOM 2453 O O . SER A 1 317 ? 13.484 -12.944 48.807 1.00 47.94 317 SER A O 1
#

Foldseek 3Di:
DVVVVVLVVLVVVLVPDPDDCNLVSLLVLLVCQVVPDDPPDGDLVSLQSVLVVLLPRDADPPPVSNQVSLLCSLLVPLLLVLQEDACDPVCVSVLLSSLSSLLSSCVRHPVVSLCSQLVLLLVLLQLQLVVLVVVLVPPDDDDDDDPRDDRSHPYNLSSLSSLLSCLVVVPVVVPCLVVQLVSLLSCLQRPDPSRNLSSQQGVLVSSLPDPDDPLVLQVSLVVSCVVLLCSVVVVRLLSSLSNVLNDDLVSADPLPPVPDPRHHHCLPPPSLVVSLVVQCPDPDPSSNVSSVSVVVSNVVSVVNVVVVVVVVVVVVD

Secondary structure (DSSP, 8-state):
-HHHHHHHHHHHHHHH--SSSHHHHHHHHHHHHHS-SSTTS--HHHHHHHHHHHHHSPTT---HHHHHHHHHHIIIIIHHHHHH---SHHHHHHHHHHHHHHHHHHHHS-HHHHHHHHHHHHHHHHHHHHHHHHHHH-TTS-------PPPSSSSHHHHHHHHHHHHHHHTTT-TTHHHHHHHHHHHHHHS-HHHHHHIIIIIIHHHHTS---HHHHHHHHHHHHHHHTTGGGGT-HHHHHHHHHHS-HHHHS----TT-S----GGG-HHHHHHHHHHHT-SSHHHHHHHHHHHHHHHHHHHHHHHHHHHHHHH--